Protein AF-A0A7W5SA28-F1 (afdb_monomer_lite)

pLDDT: mean 81.25, std 14.77, range [32.41, 97.06]

Sequence (187 aa):
MTKALDDCRNAGVDPNTDPAMVLLARHMATVSTNRAPRSVLRHACDKRLQSLKRYPALLALSIRGVEYDQAAKERFHEDATAAMQDLASALALAEGSYTIASTRGEVSESGYVLLAAVEVAVMVRVGRRFEGREVSYRAVAPGVDQTNRNASMVDLLRPARFAERLTRELRLRLAPASVSEPSLIAA

Radius of gyration: 24.4 Å; chains: 1; bounding box: 63×36×75 Å

Secondary structure (DSSP, 8-state):
-HHHHHHHHHTT--TTT-HHHHHHHHHHHHHHTTSPPHHHHHHHHHHHHHHHHTTHHHHHHHHH--TT-HHHHHHHHHHHHHHHHHHHHHTTPPTTSEEEEEEE--TT--EEEEEEESSEEEEE--SGGGTT--EEEEE-STTS--PPEEE-HHHHTSHHHHHHHHHHHHT---PPP----------

Foldseek 3Di:
DVVVVVVCVVVVHDLVPPPVSVVVVVVVCVVPVPDDDPVVVVVVVVVVVVVVVLDPLLVVCQAPPCAQPVVSLVVNQVVVQVLLVLLCVLLVPDVVQWDWDFDDDPNRFSGWIWIDGQFKIKIAGGDNVQAQFRIWMATNHPPFPGDIDGGHPVLSSVNNNVSVVCCVVSVDPRDPDPPPDPPPDDD

Structure (mmCIF, N/CA/C/O backbone):
data_AF-A0A7W5SA28-F1
#
_entry.id   AF-A0A7W5SA28-F1
#
loop_
_atom_site.group_PDB
_atom_site.id
_atom_site.type_symbol
_atom_site.label_atom_id
_atom_site.label_alt_id
_atom_site.label_comp_id
_atom_site.label_asym_id
_atom_site.label_entity_id
_atom_site.label_seq_id
_atom_site.pdbx_PDB_ins_code
_atom_site.Cartn_x
_atom_site.Cartn_y
_atom_site.Cartn_z
_atom_site.occupancy
_atom_site.B_iso_or_equiv
_atom_site.auth_seq_id
_atom_site.auth_comp_id
_atom_site.auth_asym_id
_atom_site.auth_atom_id
_atom_site.pdbx_PDB_model_num
ATOM 1 N N . MET A 1 1 ? 11.987 7.710 -29.495 1.00 59.59 1 MET A N 1
ATOM 2 C CA . MET A 1 1 ? 11.226 7.899 -30.749 1.00 59.59 1 MET A CA 1
ATOM 3 C C . MET A 1 1 ? 10.680 9.318 -30.865 1.00 59.59 1 MET A C 1
ATOM 5 O O . MET A 1 1 ? 10.782 9.880 -31.940 1.00 59.59 1 MET A O 1
ATOM 9 N N . THR A 1 2 ? 10.193 9.922 -29.776 1.00 70.25 2 THR A N 1
ATOM 10 C CA . THR A 1 2 ? 9.729 11.323 -29.737 1.00 70.25 2 THR A CA 1
ATOM 11 C C . THR A 1 2 ? 10.785 12.332 -30.193 1.00 70.25 2 THR A C 1
ATOM 13 O O . THR A 1 2 ? 10.534 13.033 -31.155 1.00 70.25 2 THR A O 1
ATOM 16 N N . LYS A 1 3 ? 12.009 12.300 -29.644 1.00 75.44 3 LYS A N 1
ATOM 17 C CA . LYS A 1 3 ? 13.071 13.247 -30.046 1.00 75.44 3 LYS A CA 1
ATOM 18 C C . LYS A 1 3 ? 13.402 13.262 -31.547 1.00 75.44 3 LYS A C 1
ATOM 20 O O . LYS A 1 3 ? 13.506 14.330 -32.116 1.00 75.44 3 LYS A O 1
ATOM 25 N N . ALA A 1 4 ? 13.506 12.103 -32.200 1.00 70.06 4 ALA A N 1
ATOM 26 C CA . ALA A 1 4 ? 13.805 12.046 -33.638 1.00 70.06 4 ALA A CA 1
ATOM 27 C C . ALA A 1 4 ? 12.629 12.528 -34.515 1.00 70.06 4 ALA A C 1
ATOM 29 O O . ALA A 1 4 ? 12.837 13.129 -35.564 1.00 70.06 4 ALA A O 1
ATOM 30 N N . LEU A 1 5 ? 11.387 12.294 -34.069 1.00 78.75 5 LEU A N 1
ATOM 31 C CA . LEU A 1 5 ? 10.186 12.864 -34.690 1.00 78.75 5 LEU A CA 1
ATOM 32 C C . LEU A 1 5 ? 10.135 14.386 -34.521 1.00 78.75 5 LEU A C 1
ATOM 34 O O . LEU A 1 5 ? 9.755 15.092 -35.454 1.00 78.75 5 LEU A O 1
ATOM 38 N N . ASP A 1 6 ? 10.521 14.875 -33.344 1.00 81.50 6 ASP A N 1
ATOM 39 C CA . ASP A 1 6 ? 10.603 16.301 -33.045 1.00 81.50 6 ASP A CA 1
ATOM 40 C C . ASP A 1 6 ? 11.719 16.965 -33.869 1.00 81.50 6 ASP A C 1
ATOM 42 O O . ASP A 1 6 ? 11.497 18.035 -34.425 1.00 81.50 6 ASP A O 1
ATOM 46 N N . ASP A 1 7 ? 12.861 16.302 -34.066 1.00 78.25 7 ASP A N 1
ATOM 47 C CA . ASP A 1 7 ? 13.951 16.784 -34.925 1.00 78.25 7 ASP A CA 1
ATOM 48 C C . ASP A 1 7 ? 13.534 16.867 -36.403 1.00 78.25 7 ASP A C 1
ATOM 50 O O . ASP A 1 7 ? 13.783 17.884 -37.047 1.00 78.25 7 ASP A O 1
ATOM 54 N N . CYS A 1 8 ? 12.827 15.861 -36.937 1.00 81.62 8 CYS A N 1
ATOM 55 C CA . CYS A 1 8 ? 12.286 15.918 -38.304 1.00 81.62 8 CYS A CA 1
ATOM 56 C C . CYS A 1 8 ? 11.290 17.077 -38.468 1.00 81.62 8 CYS A C 1
ATOM 58 O O . CYS A 1 8 ? 11.346 17.815 -39.451 1.00 81.62 8 CYS A O 1
ATOM 60 N N . ARG A 1 9 ? 10.407 17.274 -37.476 1.00 80.44 9 ARG A N 1
ATOM 61 C CA . ARG A 1 9 ? 9.452 18.394 -37.452 1.00 80.44 9 ARG A CA 1
ATOM 62 C C . ARG A 1 9 ? 10.156 19.744 -37.407 1.00 80.44 9 ARG A C 1
ATOM 64 O O . ARG A 1 9 ? 9.787 20.634 -38.165 1.00 80.44 9 ARG A O 1
ATOM 71 N N . ASN A 1 10 ? 11.173 19.882 -36.561 1.00 83.31 10 ASN A N 1
ATOM 72 C CA . ASN A 1 10 ? 11.963 21.105 -36.438 1.00 83.31 10 ASN A CA 1
ATOM 73 C C . ASN A 1 10 ? 12.769 21.398 -37.714 1.00 83.31 10 ASN A C 1
ATOM 75 O O . ASN A 1 10 ? 12.965 22.559 -38.058 1.00 83.31 10 ASN A O 1
ATOM 79 N N . ALA A 1 11 ? 13.199 20.359 -38.435 1.00 82.88 11 ALA A N 1
ATOM 80 C CA . ALA A 1 11 ? 13.911 20.469 -39.706 1.00 82.88 11 ALA A CA 1
ATOM 81 C C . ALA A 1 11 ? 12.987 20.621 -40.934 1.00 82.88 11 ALA A C 1
ATOM 83 O O . ALA A 1 11 ? 13.484 20.793 -42.045 1.00 82.88 11 ALA A O 1
ATOM 84 N N . GLY A 1 12 ? 11.660 20.543 -40.765 1.00 84.69 12 GLY A N 1
ATOM 85 C CA . GLY A 1 12 ? 10.693 20.592 -41.870 1.00 84.69 12 GLY A CA 1
ATOM 86 C C . GLY A 1 12 ? 10.742 19.378 -42.808 1.00 84.69 12 GLY A C 1
ATOM 87 O O . GLY A 1 12 ? 10.245 19.448 -43.930 1.00 84.69 12 GL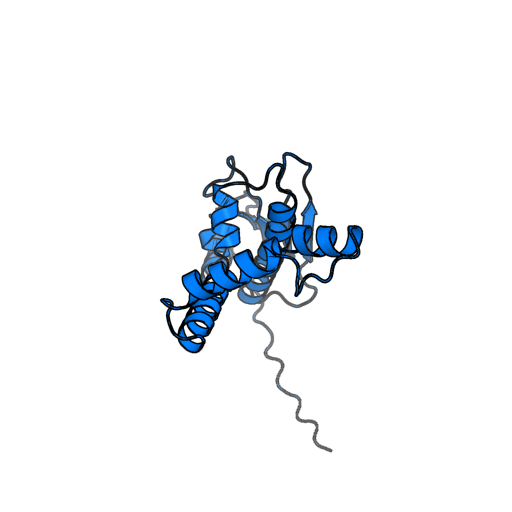Y A O 1
ATOM 88 N N . VAL A 1 13 ? 11.348 18.273 -42.367 1.00 85.50 13 VAL A N 1
ATOM 89 C CA . VAL A 1 13 ? 11.505 17.038 -43.143 1.00 85.50 13 VAL A CA 1
ATOM 90 C C . VAL A 1 13 ? 10.361 16.085 -42.812 1.00 85.50 13 VAL A C 1
ATOM 92 O O . VAL A 1 13 ? 10.021 15.901 -41.642 1.00 85.50 13 VAL A O 1
ATOM 95 N N . ASP A 1 14 ? 9.771 15.452 -43.831 1.00 86.19 14 ASP A N 1
ATOM 96 C CA . ASP A 1 14 ? 8.753 14.419 -43.621 1.00 86.19 14 ASP A CA 1
ATOM 97 C C . ASP A 1 14 ? 9.381 13.187 -42.934 1.00 86.19 14 ASP A C 1
ATOM 99 O O . ASP A 1 14 ? 10.201 12.497 -43.556 1.00 86.19 14 ASP A O 1
ATOM 103 N N . PRO A 1 15 ? 8.969 12.847 -41.694 1.00 82.75 15 PRO A N 1
ATOM 104 C CA . PRO A 1 15 ? 9.508 11.707 -40.953 1.00 82.75 15 PRO A CA 1
ATOM 105 C C . PRO A 1 15 ? 9.331 10.357 -41.660 1.00 82.75 15 PRO A C 1
ATOM 107 O O . PRO A 1 15 ? 10.019 9.398 -41.317 1.00 82.75 15 PRO A O 1
ATOM 110 N N . ASN A 1 16 ? 8.405 10.247 -42.618 1.00 83.75 16 ASN A N 1
ATOM 111 C CA . ASN A 1 16 ? 8.190 9.011 -43.378 1.00 83.75 16 ASN A CA 1
ATOM 112 C C . ASN A 1 16 ? 9.230 8.797 -44.484 1.00 83.75 16 ASN A C 1
ATOM 114 O O . ASN A 1 16 ? 9.381 7.678 -44.976 1.00 83.75 16 ASN A O 1
ATOM 118 N N . THR A 1 17 ? 9.933 9.859 -44.875 1.00 85.12 17 THR A N 1
ATOM 119 C CA . THR A 1 17 ? 10.957 9.831 -45.929 1.00 85.12 17 THR A CA 1
ATOM 120 C C . THR A 1 17 ? 12.363 10.059 -45.389 1.00 85.12 17 THR A C 1
ATOM 122 O O . THR A 1 17 ? 13.332 9.730 -46.073 1.00 85.12 17 THR A O 1
ATOM 125 N N . ASP A 1 18 ? 12.479 10.555 -44.153 1.00 87.75 18 ASP A N 1
ATOM 126 C CA . ASP A 1 18 ? 13.755 10.704 -43.469 1.00 87.75 18 ASP A CA 1
ATOM 127 C C . ASP A 1 18 ? 14.514 9.356 -43.388 1.00 87.75 18 ASP A C 1
ATOM 129 O O . ASP A 1 18 ? 13.991 8.368 -42.850 1.00 87.75 18 ASP A O 1
ATOM 133 N N . PRO A 1 19 ? 15.761 9.284 -43.892 1.00 83.38 19 PRO A N 1
ATOM 134 C CA . PRO A 1 19 ? 16.530 8.045 -43.909 1.00 83.38 19 PRO A CA 1
ATOM 135 C C . PRO A 1 19 ? 16.750 7.427 -42.524 1.00 83.38 19 PRO A C 1
ATOM 137 O O . PRO A 1 19 ? 16.737 6.199 -42.402 1.00 83.38 19 PRO A O 1
ATOM 140 N N . ALA A 1 20 ? 16.937 8.234 -41.474 1.00 83.62 20 ALA A N 1
ATOM 141 C CA . ALA A 1 20 ? 17.183 7.722 -40.128 1.00 83.62 20 ALA A CA 1
ATOM 142 C C . ALA A 1 20 ? 15.915 7.087 -39.536 1.00 83.62 20 ALA A C 1
ATOM 144 O O . ALA A 1 20 ? 15.979 5.993 -38.965 1.00 83.62 20 ALA A O 1
ATOM 145 N N . MET A 1 21 ? 14.752 7.710 -39.738 1.00 86.38 21 MET A N 1
ATOM 146 C CA . MET A 1 21 ? 13.451 7.166 -39.340 1.00 86.38 21 MET A CA 1
ATOM 147 C C . MET A 1 21 ? 13.100 5.885 -40.102 1.00 86.38 21 MET A C 1
ATOM 149 O O . MET A 1 21 ? 12.652 4.910 -39.491 1.00 86.38 21 MET A O 1
ATOM 153 N N . VAL A 1 22 ? 13.368 5.834 -41.410 1.00 88.00 22 VAL A N 1
ATOM 154 C CA . VAL A 1 22 ? 13.146 4.634 -42.234 1.00 88.00 22 VAL A CA 1
ATOM 155 C C . VAL A 1 22 ? 14.057 3.482 -41.799 1.00 88.00 22 VAL A C 1
ATOM 157 O O . VAL A 1 22 ? 13.594 2.345 -41.665 1.00 88.00 22 VAL A O 1
ATOM 160 N N . LEU A 1 23 ? 15.341 3.746 -41.540 1.00 88.00 23 LEU A N 1
ATOM 161 C CA . LEU A 1 23 ? 16.279 2.732 -41.046 1.00 88.00 23 LEU A CA 1
ATOM 162 C C . LEU A 1 23 ? 15.888 2.223 -39.654 1.00 88.00 23 LEU A C 1
ATOM 164 O O . LEU A 1 23 ? 15.919 1.013 -39.419 1.00 88.00 23 LEU A O 1
ATOM 168 N N . LEU A 1 24 ? 15.450 3.110 -38.755 1.00 85.50 24 LEU A N 1
ATOM 169 C CA . LEU A 1 24 ? 14.948 2.734 -37.433 1.00 85.50 24 LEU A CA 1
ATOM 170 C C . LEU A 1 24 ? 13.695 1.858 -37.534 1.00 85.50 24 LEU A C 1
ATOM 172 O O . LEU A 1 24 ? 13.620 0.822 -36.874 1.00 85.50 24 LEU A O 1
ATOM 176 N N . ALA A 1 25 ? 12.728 2.240 -38.370 1.00 86.88 25 ALA A N 1
ATOM 177 C CA . ALA A 1 25 ? 11.502 1.475 -38.580 1.00 86.88 25 ALA A CA 1
ATOM 178 C C . ALA A 1 25 ? 11.804 0.071 -39.127 1.00 86.88 25 ALA A C 1
ATOM 180 O O . ALA A 1 25 ? 11.277 -0.918 -38.617 1.00 86.88 25 ALA A O 1
ATOM 181 N N . ARG A 1 26 ? 12.716 -0.036 -40.103 1.00 86.00 26 ARG A N 1
ATOM 182 C CA . ARG A 1 26 ? 13.190 -1.326 -40.632 1.00 86.00 26 ARG A CA 1
ATOM 183 C C . ARG A 1 26 ? 13.892 -2.159 -39.564 1.00 86.00 26 ARG A C 1
ATOM 185 O O . ARG A 1 26 ? 13.616 -3.347 -39.449 1.00 86.00 26 ARG A O 1
ATOM 192 N N . HIS A 1 27 ? 14.757 -1.553 -38.755 1.00 85.12 27 HIS A N 1
ATOM 193 C CA . HIS A 1 27 ? 15.439 -2.257 -37.672 1.00 85.12 27 HIS A CA 1
ATOM 194 C C . HIS A 1 27 ? 14.452 -2.770 -36.612 1.00 85.12 27 HIS A C 1
ATOM 196 O O . HIS A 1 27 ? 14.529 -3.929 -36.210 1.00 85.12 27 HIS A O 1
ATOM 202 N N . MET A 1 28 ? 13.478 -1.951 -36.204 1.00 84.38 28 MET A N 1
ATOM 203 C CA . MET A 1 28 ? 12.415 -2.357 -35.279 1.00 84.38 28 MET A CA 1
ATOM 204 C C . MET A 1 28 ? 11.558 -3.487 -35.850 1.00 84.38 28 MET A C 1
ATOM 206 O O . MET A 1 28 ? 11.250 -4.431 -35.120 1.00 84.38 28 MET A O 1
ATOM 210 N N . ALA A 1 29 ? 11.232 -3.438 -37.146 1.00 84.56 29 ALA A N 1
ATOM 211 C CA . ALA A 1 29 ? 10.558 -4.534 -37.832 1.00 84.56 29 ALA A CA 1
ATOM 212 C C . ALA A 1 29 ? 11.384 -5.820 -37.690 1.00 84.56 29 ALA A C 1
ATOM 214 O O . ALA A 1 29 ? 10.904 -6.758 -37.063 1.00 84.56 29 ALA A O 1
ATOM 215 N N . THR A 1 30 ? 12.654 -5.816 -38.103 1.00 83.06 30 THR A N 1
ATOM 216 C CA . THR A 1 30 ? 13.566 -6.971 -37.996 1.00 83.06 30 THR A CA 1
ATOM 217 C C . THR A 1 30 ? 13.685 -7.527 -36.573 1.00 83.06 30 THR A C 1
ATOM 219 O O . THR A 1 30 ? 13.615 -8.738 -36.374 1.00 83.06 30 THR A O 1
ATOM 222 N N . VAL A 1 31 ? 13.828 -6.667 -35.559 1.00 77.62 31 VAL A N 1
ATOM 223 C CA . VAL A 1 31 ? 13.940 -7.086 -34.146 1.00 77.62 31 VAL A CA 1
ATOM 224 C C . VAL A 1 31 ? 12.620 -7.656 -33.605 1.00 77.62 31 VAL A C 1
ATOM 226 O O . VAL A 1 31 ? 12.617 -8.437 -32.647 1.00 77.62 31 VAL A O 1
ATOM 229 N N . SER A 1 32 ? 11.487 -7.293 -34.209 1.00 75.56 32 SER A N 1
ATOM 230 C CA . SER A 1 32 ? 10.160 -7.769 -33.808 1.00 75.56 32 SER A CA 1
ATOM 231 C C . SER A 1 32 ? 9.696 -9.037 -34.538 1.00 75.56 32 SER A C 1
ATOM 233 O O . SER A 1 32 ? 8.857 -9.751 -33.990 1.00 75.56 32 SER A O 1
ATOM 235 N N . THR A 1 33 ? 10.274 -9.379 -35.697 1.00 70.12 33 THR A N 1
ATOM 236 C CA . THR A 1 33 ? 9.847 -10.516 -36.541 1.00 70.12 33 THR A CA 1
ATOM 237 C C . THR A 1 33 ? 10.017 -11.893 -35.881 1.00 70.12 33 THR A C 1
ATOM 239 O O . THR A 1 33 ? 9.282 -12.815 -36.210 1.00 70.12 33 THR A O 1
ATOM 242 N N . ASN A 1 34 ? 10.925 -12.039 -34.908 1.00 57.28 34 ASN A N 1
ATOM 243 C CA . ASN A 1 34 ? 11.182 -13.303 -34.191 1.00 57.28 34 ASN A CA 1
ATOM 244 C C . ASN A 1 34 ? 10.554 -13.366 -32.787 1.00 57.28 34 ASN A C 1
ATOM 246 O O . ASN A 1 34 ? 11.011 -14.120 -31.925 1.00 57.28 34 ASN A O 1
ATOM 250 N N . ARG A 1 35 ? 9.534 -12.549 -32.508 1.00 68.38 35 ARG A N 1
ATOM 251 C CA . ARG A 1 35 ? 8.867 -12.542 -31.199 1.00 68.38 35 ARG A CA 1
ATOM 252 C C . ARG A 1 35 ? 7.553 -13.311 -31.213 1.00 68.38 35 ARG A C 1
ATOM 254 O O . ARG A 1 35 ? 6.932 -13.516 -32.250 1.00 68.38 35 ARG A O 1
ATOM 261 N N . ALA A 1 36 ? 7.143 -13.733 -30.016 1.00 74.75 36 ALA A N 1
ATOM 262 C CA . ALA A 1 36 ? 5.877 -14.419 -29.797 1.00 74.75 36 ALA A CA 1
ATOM 263 C C . ALA A 1 36 ? 4.691 -13.638 -30.409 1.00 74.75 36 ALA A C 1
ATOM 265 O O . ALA A 1 36 ? 4.736 -12.403 -30.458 1.00 74.75 36 ALA A O 1
ATOM 266 N N . PRO A 1 37 ? 3.609 -14.324 -30.828 1.00 84.75 37 PRO A N 1
ATOM 267 C CA . PRO A 1 37 ? 2.431 -13.677 -31.399 1.00 84.75 37 PRO A CA 1
ATOM 268 C C . PRO A 1 37 ? 1.879 -12.549 -30.515 1.00 84.75 37 PRO A C 1
ATOM 270 O O . PRO A 1 37 ? 1.932 -12.615 -29.284 1.00 84.75 37 PRO A O 1
ATOM 273 N N . ARG A 1 38 ? 1.273 -11.524 -31.131 1.00 80.56 38 ARG A N 1
ATOM 274 C CA . ARG A 1 38 ? 0.742 -10.336 -30.429 1.00 80.56 38 ARG A CA 1
ATOM 275 C C . ARG A 1 38 ? -0.206 -10.681 -29.273 1.00 80.56 38 ARG A C 1
ATOM 277 O O . ARG A 1 38 ? -0.187 -9.994 -28.255 1.00 80.56 38 ARG A O 1
ATOM 284 N N . SER A 1 39 ? -1.024 -11.724 -29.415 1.00 82.38 39 SER A N 1
ATOM 285 C CA . SER A 1 39 ? -1.928 -12.215 -28.364 1.00 82.38 39 SER A CA 1
ATOM 286 C C . SER A 1 39 ? -1.170 -12.741 -27.142 1.00 82.38 39 SER A C 1
ATOM 288 O O . SER A 1 39 ? -1.527 -12.407 -26.015 1.00 82.38 39 SER A O 1
ATOM 290 N N . VAL A 1 40 ? -0.082 -13.484 -27.359 1.00 79.94 40 VAL A N 1
ATOM 291 C CA . VAL A 1 40 ? 0.799 -14.004 -26.302 1.00 79.94 40 VAL A CA 1
ATOM 292 C C . VAL A 1 40 ? 1.494 -12.858 -25.572 1.00 79.94 40 VAL A C 1
ATOM 294 O O . VAL A 1 40 ? 1.533 -12.847 -24.345 1.00 79.94 40 VAL A O 1
ATOM 297 N N . LEU A 1 41 ? 1.985 -11.856 -26.308 1.00 78.31 41 LEU A N 1
ATOM 298 C CA . LEU A 1 41 ? 2.609 -10.673 -25.709 1.00 78.31 41 LEU A CA 1
ATOM 299 C C . LEU A 1 41 ? 1.608 -9.839 -24.900 1.00 78.31 41 LEU A C 1
ATOM 301 O O . LEU A 1 41 ? 1.935 -9.440 -23.788 1.00 78.31 41 LEU A O 1
ATOM 305 N N . ARG A 1 42 ? 0.382 -9.622 -25.402 1.00 80.81 42 ARG A N 1
ATOM 306 C CA . ARG A 1 42 ? -0.678 -8.929 -24.642 1.00 80.81 42 ARG A CA 1
ATOM 307 C C . ARG A 1 42 ? -1.039 -9.690 -23.374 1.00 80.81 42 ARG A C 1
ATOM 309 O O . ARG A 1 42 ? -1.027 -9.094 -22.309 1.00 80.81 42 ARG A O 1
ATOM 316 N N . HIS A 1 43 ? -1.244 -11.002 -23.466 1.00 73.62 43 HIS A N 1
ATOM 317 C CA . HIS A 1 43 ? -1.530 -11.829 -22.297 1.00 73.62 43 HIS A CA 1
ATOM 318 C C . HIS A 1 43 ? -0.387 -11.799 -21.269 1.00 73.62 43 HIS A C 1
ATOM 320 O O . HIS A 1 43 ? -0.628 -11.665 -20.071 1.00 73.62 43 HIS A O 1
ATOM 326 N N . ALA A 1 44 ? 0.870 -11.868 -21.716 1.00 69.38 44 ALA A N 1
ATOM 327 C CA . ALA A 1 44 ? 2.031 -11.746 -20.839 1.00 69.38 44 ALA A CA 1
ATOM 328 C C . ALA A 1 44 ? 2.127 -10.351 -20.198 1.00 69.38 44 ALA A C 1
ATOM 330 O O . ALA A 1 44 ? 2.415 -10.257 -19.006 1.00 69.38 44 ALA A O 1
ATOM 331 N N . CYS A 1 45 ? 1.848 -9.282 -20.950 1.00 72.25 45 CYS A N 1
ATOM 332 C CA . CYS A 1 45 ? 1.758 -7.916 -20.435 1.00 72.25 45 CYS A CA 1
ATOM 333 C C . CYS A 1 45 ? 0.644 -7.778 -19.399 1.00 72.25 45 CYS A C 1
ATOM 335 O O . CYS A 1 45 ? 0.909 -7.256 -18.325 1.00 72.25 45 CYS A O 1
ATOM 337 N N . ASP A 1 46 ? -0.555 -8.290 -19.669 1.00 72.31 46 ASP A N 1
ATOM 338 C CA . ASP A 1 46 ? -1.691 -8.237 -18.747 1.00 72.31 46 ASP A CA 1
ATOM 339 C C . ASP A 1 46 ? -1.403 -9.037 -17.476 1.00 72.31 46 ASP A C 1
ATOM 341 O O . ASP A 1 46 ? -1.634 -8.548 -16.374 1.00 72.31 46 ASP A O 1
ATOM 345 N N . LYS A 1 47 ? -0.792 -10.221 -17.597 1.00 68.12 47 LYS A N 1
ATOM 346 C CA . LYS A 1 47 ? -0.344 -11.036 -16.459 1.00 68.12 47 LYS A CA 1
ATOM 347 C C . LYS A 1 47 ? 0.741 -10.333 -15.641 1.00 68.12 47 LYS A C 1
ATOM 349 O O . LYS A 1 47 ? 0.702 -10.350 -14.409 1.00 68.12 47 LYS A O 1
ATOM 354 N N . ARG A 1 48 ? 1.711 -9.694 -16.303 1.00 56.62 48 ARG A N 1
ATOM 355 C CA . ARG A 1 48 ? 2.771 -8.908 -15.651 1.00 56.62 48 ARG A CA 1
ATOM 356 C C . ARG A 1 48 ? 2.181 -7.680 -14.966 1.00 56.62 48 ARG A C 1
ATOM 358 O O . ARG A 1 48 ? 2.535 -7.403 -13.829 1.00 56.62 48 ARG A O 1
ATOM 365 N N . LEU A 1 49 ? 1.241 -7.003 -15.615 1.00 62.16 49 LEU A N 1
ATOM 366 C CA . LEU A 1 49 ? 0.525 -5.849 -15.094 1.00 62.16 49 LEU A CA 1
ATOM 367 C C . LEU A 1 49 ? -0.347 -6.238 -13.899 1.00 62.16 49 LEU A C 1
ATOM 369 O O . LEU A 1 49 ? -0.328 -5.534 -12.907 1.00 62.16 49 LEU A O 1
ATOM 373 N N . GLN A 1 50 ? -1.053 -7.368 -13.934 1.00 63.56 50 GLN A N 1
ATOM 374 C CA . GLN A 1 50 ? -1.809 -7.891 -12.789 1.00 63.56 50 GLN A CA 1
ATOM 375 C C . GLN A 1 50 ? -0.892 -8.261 -11.620 1.00 63.56 50 GLN A C 1
ATOM 377 O O . GLN A 1 50 ? -1.209 -7.973 -10.469 1.00 63.56 50 GLN A O 1
ATOM 382 N N . SER A 1 51 ? 0.274 -8.834 -11.920 1.00 52.44 51 SER A N 1
ATOM 383 C CA . SER A 1 51 ? 1.289 -9.147 -10.912 1.00 52.44 51 SER A CA 1
ATOM 384 C C . SER A 1 51 ? 1.851 -7.869 -10.281 1.00 52.44 51 SER A C 1
ATOM 386 O O . SER A 1 51 ? 2.000 -7.817 -9.069 1.00 52.44 51 SER A O 1
ATOM 388 N N . LEU A 1 52 ? 2.088 -6.820 -11.080 1.00 55.94 52 LEU A N 1
ATOM 389 C CA . LEU A 1 52 ? 2.491 -5.478 -10.636 1.00 55.94 52 LEU A CA 1
ATOM 390 C C . LEU A 1 52 ? 1.371 -4.704 -9.920 1.00 55.94 52 LEU A C 1
ATOM 392 O O . LEU A 1 52 ? 1.646 -3.895 -9.041 1.00 55.94 52 LEU A O 1
ATOM 396 N N . LYS A 1 53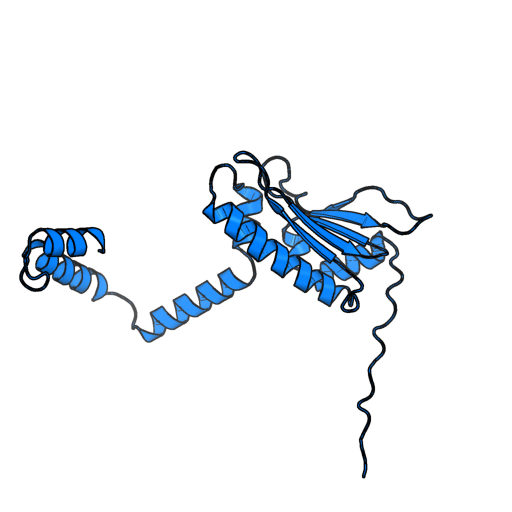 ? 0.109 -4.958 -10.264 1.00 61.12 53 LYS A N 1
ATOM 397 C CA . LYS A 1 53 ? -1.055 -4.259 -9.704 1.00 61.12 53 LYS A CA 1
ATOM 398 C C . LYS A 1 53 ? -1.341 -4.623 -8.255 1.00 61.12 53 LYS A C 1
ATOM 400 O O . LYS A 1 53 ? -1.979 -3.841 -7.572 1.00 61.12 53 LYS A O 1
ATOM 405 N N . ARG A 1 54 ? -0.865 -5.771 -7.769 1.00 59.56 54 ARG A N 1
ATOM 406 C CA . ARG A 1 54 ? -1.120 -6.216 -6.390 1.00 59.56 54 ARG A CA 1
ATOM 407 C C . ARG A 1 54 ? 0.005 -5.855 -5.410 1.00 59.56 54 ARG A C 1
ATOM 409 O O . ARG A 1 54 ? 0.129 -6.494 -4.377 1.00 59.56 54 ARG A O 1
ATOM 416 N N . TYR A 1 55 ? 0.799 -4.830 -5.741 1.00 66.75 55 TYR A N 1
ATOM 417 C CA . TYR A 1 55 ? 1.829 -4.173 -4.915 1.00 66.75 55 TYR A CA 1
ATOM 418 C C . TYR A 1 55 ? 3.282 -4.733 -4.850 1.00 66.75 55 TYR A C 1
ATOM 420 O O . TYR A 1 55 ? 3.933 -4.602 -3.812 1.00 66.75 55 TYR A O 1
ATOM 428 N N . PRO A 1 56 ? 3.913 -5.238 -5.933 1.00 66.94 56 PRO A N 1
ATOM 429 C CA . PRO A 1 56 ? 5.371 -5.429 -5.970 1.00 66.94 56 PRO A CA 1
ATOM 430 C C . PRO A 1 56 ? 6.159 -4.117 -5.952 1.00 66.94 56 PRO A C 1
ATOM 432 O O . PRO A 1 56 ? 7.326 -4.121 -5.577 1.00 66.94 56 PRO A O 1
ATOM 435 N N . ALA A 1 57 ? 5.543 -3.002 -6.365 1.00 78.88 57 ALA A N 1
ATOM 436 C CA . ALA A 1 57 ? 6.184 -1.692 -6.326 1.00 78.88 57 ALA A CA 1
ATOM 437 C C . ALA A 1 57 ? 6.453 -1.263 -4.879 1.00 78.88 57 ALA A C 1
ATOM 439 O O . ALA A 1 57 ? 7.593 -0.955 -4.562 1.00 78.88 57 ALA A O 1
ATOM 440 N N . LEU A 1 58 ? 5.473 -1.353 -3.972 1.00 84.69 58 LEU A N 1
ATOM 441 C CA . LEU A 1 58 ? 5.691 -1.039 -2.554 1.00 84.69 58 LEU A CA 1
ATOM 442 C C . LEU A 1 58 ? 6.782 -1.900 -1.907 1.00 84.69 58 LEU A C 1
ATOM 444 O O . LEU A 1 58 ? 7.582 -1.366 -1.146 1.00 84.69 58 LEU A O 1
ATOM 448 N N . LEU A 1 59 ? 6.864 -3.192 -2.248 1.00 83.69 59 LEU A N 1
ATOM 449 C CA . LEU A 1 59 ? 7.950 -4.068 -1.781 1.00 83.69 59 LEU A CA 1
ATOM 450 C C . LEU A 1 59 ? 9.312 -3.677 -2.358 1.00 83.69 59 LEU A C 1
ATOM 452 O O . LEU A 1 59 ? 10.321 -3.691 -1.663 1.00 83.69 59 LEU A O 1
ATOM 456 N N . ALA A 1 60 ? 9.365 -3.330 -3.642 1.00 83.25 60 ALA A N 1
ATOM 457 C CA . ALA A 1 60 ? 10.608 -2.876 -4.251 1.00 83.25 60 ALA A CA 1
ATOM 458 C C . ALA A 1 60 ? 11.061 -1.537 -3.648 1.00 83.25 60 ALA A C 1
ATOM 460 O O . ALA A 1 60 ? 12.247 -1.350 -3.384 1.00 83.25 60 ALA A O 1
ATOM 461 N N . LEU A 1 61 ? 10.122 -0.621 -3.403 1.00 86.50 61 LEU A N 1
ATOM 462 C CA . LEU A 1 61 ? 10.380 0.698 -2.830 1.00 86.50 61 LEU A CA 1
ATOM 463 C C . LEU A 1 61 ? 10.708 0.637 -1.333 1.00 86.50 61 LEU A C 1
ATOM 465 O O . LEU A 1 61 ? 11.478 1.474 -0.867 1.00 86.50 61 LEU A O 1
ATOM 469 N N . SER A 1 62 ? 10.199 -0.350 -0.584 1.00 83.31 62 SER A N 1
ATOM 470 C CA . SER A 1 62 ? 10.569 -0.537 0.825 1.00 83.31 62 SER A CA 1
ATOM 471 C C . SER A 1 62 ? 12.045 -0.890 0.992 1.00 83.31 62 SER A C 1
ATOM 473 O O . SER A 1 62 ? 12.692 -0.368 1.895 1.00 83.31 62 SER A O 1
ATOM 475 N N . ILE A 1 63 ? 12.585 -1.708 0.082 1.00 80.44 63 ILE A N 1
ATOM 476 C CA . ILE A 1 63 ? 13.997 -2.117 0.076 1.00 80.44 63 ILE A CA 1
ATOM 477 C C . ILE A 1 63 ? 14.880 -1.032 -0.555 1.00 80.44 63 ILE A C 1
ATOM 479 O O . ILE A 1 63 ? 15.905 -0.640 0.001 1.00 80.44 63 ILE A O 1
ATOM 483 N N . ARG A 1 64 ? 14.502 -0.539 -1.743 1.00 82.00 64 ARG A N 1
ATOM 484 C CA . ARG A 1 64 ? 15.321 0.409 -2.517 1.00 82.00 64 ARG A CA 1
ATOM 485 C C . ARG A 1 64 ? 15.366 1.800 -1.882 1.00 82.00 64 ARG A C 1
ATOM 487 O O . ARG A 1 64 ? 16.394 2.464 -2.004 1.00 82.00 64 ARG A O 1
ATOM 494 N N . GLY A 1 65 ? 14.282 2.225 -1.234 1.00 82.38 65 GLY A N 1
ATOM 495 C CA . GLY A 1 65 ? 14.052 3.622 -0.882 1.00 82.38 65 GLY A CA 1
ATOM 496 C C . GLY A 1 65 ? 13.518 4.445 -2.061 1.00 82.38 65 GLY A C 1
ATOM 497 O O . GLY A 1 65 ? 13.388 3.956 -3.188 1.00 82.38 65 GLY A O 1
ATOM 498 N N . VAL A 1 66 ? 13.168 5.699 -1.776 1.00 85.31 66 VAL A N 1
ATOM 499 C CA . VAL A 1 66 ? 12.585 6.670 -2.731 1.00 85.31 66 VAL A CA 1
ATOM 500 C C . VAL A 1 66 ? 13.272 8.038 -2.650 1.00 85.31 66 VAL A C 1
ATOM 502 O O . VAL A 1 66 ? 12.772 9.032 -3.177 1.00 85.31 66 VAL A O 1
ATOM 505 N N . GLU A 1 67 ? 14.391 8.127 -1.933 1.00 83.12 67 GLU A N 1
ATOM 506 C CA . GLU A 1 67 ? 15.135 9.368 -1.761 1.00 83.12 67 GLU A CA 1
ATOM 507 C C . GLU A 1 67 ? 15.570 9.909 -3.132 1.00 83.12 67 GLU A C 1
ATOM 509 O O . GLU A 1 67 ? 16.056 9.15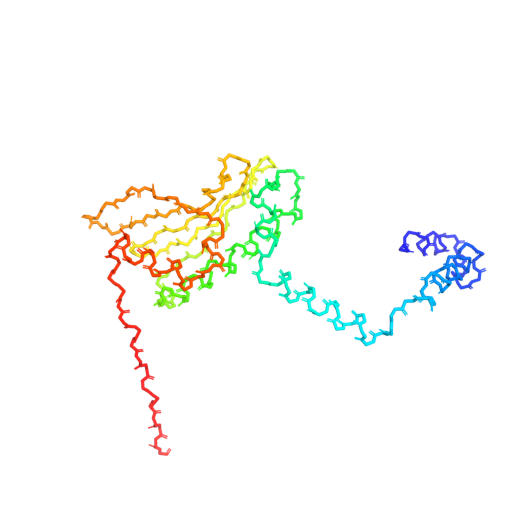8 -3.977 1.00 83.12 67 GLU A O 1
ATOM 514 N N . TYR A 1 68 ? 15.386 11.213 -3.359 1.00 83.44 68 TYR A N 1
ATOM 515 C CA . TYR A 1 68 ? 15.726 11.903 -4.616 1.00 83.44 68 TYR A CA 1
ATOM 516 C C . TYR A 1 68 ? 14.990 11.430 -5.892 1.00 83.44 68 TYR A C 1
ATOM 518 O O . TYR A 1 68 ? 15.231 11.985 -6.962 1.00 83.44 68 TYR A O 1
ATOM 526 N N . ASP A 1 69 ? 14.066 10.467 -5.807 1.00 86.62 69 ASP A N 1
ATOM 527 C CA . ASP A 1 69 ? 13.292 9.945 -6.945 1.00 86.62 69 ASP A CA 1
ATOM 528 C C . ASP A 1 69 ? 11.818 10.367 -6.816 1.00 86.62 69 ASP A C 1
ATOM 530 O O . ASP A 1 69 ? 11.010 9.720 -6.147 1.00 86.62 69 ASP A O 1
ATOM 534 N N . GLN A 1 70 ? 11.468 11.501 -7.432 1.00 85.12 70 GLN A N 1
ATOM 535 C CA . GLN A 1 70 ? 10.133 12.098 -7.317 1.00 85.12 70 GLN A CA 1
ATOM 536 C C . GLN A 1 70 ? 9.023 11.167 -7.833 1.00 85.12 70 GLN A C 1
ATOM 538 O O . GLN A 1 70 ? 7.990 11.023 -7.178 1.00 85.12 70 GLN A O 1
ATOM 543 N N . ALA A 1 71 ? 9.256 10.478 -8.953 1.00 85.00 71 ALA A N 1
ATOM 544 C CA . ALA A 1 71 ? 8.292 9.532 -9.512 1.00 85.00 71 ALA A CA 1
ATOM 545 C C . ALA A 1 71 ? 8.086 8.327 -8.579 1.00 85.00 71 ALA A C 1
ATOM 547 O O . ALA A 1 71 ? 6.958 7.872 -8.375 1.00 85.00 71 ALA A O 1
ATOM 548 N N . ALA A 1 72 ? 9.158 7.830 -7.953 1.00 86.88 72 ALA A N 1
ATOM 549 C CA . ALA A 1 72 ? 9.049 6.770 -6.956 1.00 86.88 72 ALA A CA 1
ATOM 550 C C . ALA A 1 72 ? 8.308 7.227 -5.690 1.00 86.88 72 ALA A C 1
ATOM 552 O O . ALA A 1 72 ? 7.558 6.439 -5.114 1.00 86.88 72 ALA A O 1
ATOM 553 N N . LYS A 1 73 ? 8.450 8.491 -5.268 1.00 90.31 73 LYS A N 1
ATOM 554 C CA . LYS A 1 73 ? 7.666 9.054 -4.154 1.00 90.31 73 LYS A CA 1
ATOM 555 C C . LYS A 1 73 ? 6.191 9.161 -4.496 1.00 90.31 73 LYS A C 1
ATOM 557 O O . LYS A 1 73 ? 5.350 8.783 -3.686 1.00 90.31 73 LYS A O 1
ATOM 562 N N . GLU A 1 74 ? 5.855 9.687 -5.667 1.00 89.81 74 GLU A N 1
ATOM 563 C CA . GLU A 1 74 ? 4.472 9.746 -6.154 1.00 89.81 74 GLU A CA 1
ATOM 564 C C . GLU A 1 74 ? 3.837 8.364 -6.104 1.00 89.81 74 GLU A C 1
ATOM 566 O O . GLU A 1 74 ? 2.844 8.181 -5.396 1.00 89.81 74 GLU A O 1
ATOM 571 N N . ARG A 1 75 ? 4.524 7.379 -6.687 1.00 89.44 75 ARG A N 1
ATOM 572 C CA . ARG A 1 75 ? 4.083 5.989 -6.686 1.00 89.44 75 ARG A CA 1
ATOM 573 C C . ARG A 1 75 ? 3.949 5.391 -5.289 1.00 89.44 75 ARG A C 1
ATOM 575 O O . ARG A 1 75 ? 2.965 4.709 -5.020 1.00 89.44 75 ARG A O 1
ATOM 582 N N . PHE A 1 76 ? 4.914 5.642 -4.403 1.00 91.88 76 PHE A N 1
ATOM 583 C CA . PHE A 1 76 ? 4.864 5.167 -3.021 1.00 91.88 76 PHE A CA 1
ATOM 584 C C . PHE A 1 76 ? 3.593 5.644 -2.320 1.00 91.88 76 PHE A C 1
ATOM 586 O O . PHE A 1 76 ? 2.890 4.830 -1.736 1.00 91.88 76 PHE A O 1
ATOM 593 N N . HIS A 1 77 ? 3.280 6.937 -2.389 1.00 93.75 77 HIS A N 1
ATOM 594 C CA . HIS A 1 77 ? 2.117 7.488 -1.690 1.00 93.75 77 HIS A CA 1
ATOM 595 C C . HIS A 1 77 ? 0.791 7.033 -2.299 1.00 93.75 77 HIS A C 1
ATOM 597 O O . HIS A 1 77 ? -0.143 6.767 -1.548 1.00 93.75 77 HIS A O 1
ATOM 603 N N . GLU A 1 78 ? 0.706 6.907 -3.625 1.00 91.62 78 GLU A N 1
ATOM 604 C CA . GLU A 1 78 ? -0.476 6.351 -4.297 1.00 91.62 78 GLU A CA 1
ATOM 605 C C . GLU A 1 78 ? -0.731 4.905 -3.861 1.00 91.62 78 GLU A C 1
ATOM 607 O O . GLU A 1 78 ? -1.801 4.590 -3.337 1.00 91.62 78 GLU A O 1
ATOM 612 N N . ASP A 1 79 ? 0.274 4.039 -4.012 1.00 91.44 79 ASP A N 1
ATOM 613 C CA . ASP A 1 79 ? 0.134 2.621 -3.690 1.00 91.44 79 ASP A CA 1
ATOM 614 C C . ASP A 1 79 ? -0.067 2.413 -2.177 1.00 91.44 79 ASP A C 1
ATOM 616 O O . ASP A 1 79 ? -0.855 1.562 -1.771 1.00 91.44 79 ASP A O 1
ATOM 620 N N . ALA A 1 80 ? 0.608 3.192 -1.323 1.00 93.25 80 ALA A N 1
ATOM 621 C CA . ALA A 1 80 ? 0.453 3.112 0.130 1.00 93.25 80 ALA A CA 1
ATOM 622 C C . ALA A 1 80 ? -0.936 3.572 0.585 1.00 93.25 80 ALA A C 1
ATOM 624 O O . ALA A 1 80 ? -1.501 2.982 1.503 1.00 93.25 80 ALA A O 1
ATOM 625 N N . THR A 1 81 ? -1.507 4.592 -0.060 1.00 94.94 81 THR A N 1
ATOM 626 C CA . THR A 1 81 ? -2.881 5.037 0.215 1.00 94.94 81 THR A CA 1
ATOM 627 C C . THR A 1 81 ? -3.881 3.946 -0.154 1.00 94.94 81 THR A C 1
ATOM 629 O O . THR A 1 81 ? -4.749 3.633 0.658 1.00 94.94 81 THR A O 1
ATOM 632 N N . ALA A 1 82 ? -3.718 3.306 -1.316 1.00 92.94 82 ALA A N 1
ATOM 633 C CA . ALA A 1 82 ? -4.551 2.172 -1.721 1.00 92.94 82 ALA A CA 1
ATOM 634 C C . ALA A 1 82 ? -4.422 0.983 -0.749 1.00 92.94 82 ALA A C 1
ATOM 636 O O . ALA A 1 82 ? -5.425 0.438 -0.298 1.00 92.94 82 ALA A O 1
ATOM 637 N N . ALA A 1 83 ? -3.201 0.639 -0.323 1.00 93.31 83 ALA A N 1
ATOM 638 C CA . ALA A 1 83 ? -2.985 -0.418 0.666 1.00 93.31 83 ALA A CA 1
ATOM 639 C C . ALA A 1 83 ? -3.617 -0.094 2.038 1.00 93.31 83 ALA A C 1
ATOM 641 O O . ALA A 1 83 ? -4.127 -0.989 2.711 1.00 93.31 83 ALA A O 1
ATOM 642 N N . MET A 1 84 ? -3.623 1.179 2.455 1.00 95.00 84 MET A N 1
ATOM 643 C CA . MET A 1 84 ? -4.313 1.615 3.677 1.00 95.00 84 MET A CA 1
ATOM 644 C C . MET A 1 84 ? -5.839 1.562 3.540 1.00 95.00 84 MET A C 1
ATOM 646 O O . MET A 1 84 ? -6.512 1.249 4.520 1.00 95.00 84 MET A O 1
ATOM 650 N N . GLN A 1 85 ? -6.386 1.826 2.349 1.00 94.25 85 GLN A N 1
ATOM 651 C CA . GLN A 1 85 ? -7.813 1.639 2.062 1.00 94.25 85 GLN A CA 1
ATOM 652 C C . GLN A 1 85 ? -8.193 0.156 2.147 1.00 94.25 85 GLN A C 1
ATOM 654 O O . GLN A 1 85 ? -9.123 -0.184 2.875 1.00 94.25 85 GLN A O 1
ATOM 659 N N . ASP A 1 86 ? -7.419 -0.729 1.511 1.00 93.25 86 ASP A N 1
ATOM 660 C CA . ASP A 1 86 ? -7.617 -2.183 1.590 1.00 93.25 86 ASP A CA 1
ATOM 661 C C . ASP A 1 86 ? -7.557 -2.685 3.045 1.00 93.25 86 ASP A C 1
ATOM 663 O O . ASP A 1 86 ? -8.344 -3.543 3.453 1.00 93.25 86 ASP A O 1
ATOM 667 N N . LEU A 1 87 ? -6.640 -2.137 3.853 1.00 94.38 87 LEU A N 1
ATOM 668 C CA . LEU A 1 87 ? -6.541 -2.451 5.277 1.00 94.38 87 LEU A CA 1
ATOM 669 C C . LEU A 1 87 ? -7.749 -1.939 6.071 1.00 94.38 87 LEU A C 1
ATOM 671 O O . LEU A 1 87 ? -8.258 -2.672 6.914 1.00 94.38 87 LEU A O 1
ATOM 675 N N . ALA A 1 88 ? -8.215 -0.714 5.816 1.00 93.81 88 ALA A N 1
ATOM 676 C CA . ALA A 1 88 ? -9.400 -0.162 6.472 1.00 93.81 88 ALA A CA 1
ATOM 677 C C . ALA A 1 88 ? -10.649 -1.008 6.178 1.00 93.81 88 ALA A C 1
ATOM 679 O O . ALA A 1 88 ? -11.400 -1.329 7.100 1.00 93.81 88 ALA A O 1
ATOM 680 N N . SER A 1 89 ? -10.817 -1.450 4.926 1.00 93.06 89 SER A N 1
ATOM 681 C CA . SER A 1 89 ? -11.879 -2.380 4.533 1.00 93.06 89 SER A CA 1
ATOM 682 C C . SER A 1 89 ? -11.735 -3.746 5.207 1.00 93.06 89 SER A C 1
ATOM 684 O O . SER A 1 89 ? -12.723 -4.296 5.685 1.00 93.06 89 SER A O 1
ATOM 686 N N . ALA A 1 90 ? -10.520 -4.295 5.304 1.00 92.88 90 ALA A N 1
ATOM 687 C CA . ALA A 1 90 ? -10.276 -5.567 5.994 1.00 92.88 90 ALA A CA 1
ATOM 688 C C . ALA A 1 90 ? -10.486 -5.484 7.515 1.00 92.88 90 ALA A C 1
ATOM 690 O O . ALA A 1 90 ? -10.880 -6.466 8.139 1.00 92.88 90 ALA A O 1
ATOM 691 N N . LEU A 1 91 ? -10.252 -4.311 8.104 1.00 91.94 91 LEU A N 1
ATOM 692 C CA . LEU A 1 91 ? -10.620 -3.980 9.476 1.00 91.94 91 LEU A CA 1
ATOM 693 C C . LEU A 1 91 ? -12.106 -3.622 9.608 1.00 91.94 91 LEU A C 1
ATOM 695 O O . LEU A 1 91 ? -12.503 -3.229 10.687 1.00 91.94 91 LEU A O 1
ATOM 699 N N . ALA A 1 92 ? -12.932 -3.706 8.561 1.00 90.81 92 ALA A N 1
ATOM 700 C CA . ALA A 1 92 ? -14.354 -3.353 8.620 1.00 90.81 92 ALA A CA 1
ATOM 701 C C . ALA A 1 92 ? -14.630 -1.989 9.298 1.00 90.81 92 ALA A C 1
ATOM 703 O O . ALA A 1 92 ? -15.619 -1.830 10.016 1.00 90.81 92 ALA A O 1
ATOM 704 N N . LEU A 1 93 ? -13.739 -1.008 9.103 1.00 90.19 93 LEU A N 1
ATOM 705 C CA . LEU A 1 93 ? -13.930 0.340 9.634 1.00 90.19 93 LEU A CA 1
ATOM 706 C C . LEU A 1 93 ? -15.082 1.008 8.881 1.00 90.19 93 LEU A C 1
ATOM 708 O O . LEU A 1 93 ? -15.129 0.963 7.652 1.00 90.19 93 LEU A O 1
ATOM 712 N N . ALA A 1 94 ? -16.006 1.627 9.613 1.00 86.75 94 ALA A N 1
ATOM 713 C CA . ALA A 1 94 ? -17.132 2.318 9.002 1.00 86.75 94 ALA A CA 1
ATOM 714 C C . ALA A 1 94 ? -16.652 3.526 8.182 1.00 86.75 94 ALA A C 1
ATOM 716 O O . ALA A 1 94 ? -15.689 4.211 8.543 1.00 86.75 94 ALA A O 1
ATOM 717 N N . GLU A 1 95 ? -17.338 3.820 7.079 1.00 84.19 95 GLU A N 1
ATOM 718 C CA . GLU A 1 95 ? -17.056 5.032 6.310 1.00 84.19 95 GLU A CA 1
ATOM 719 C C . GLU A 1 95 ? -17.205 6.273 7.205 1.00 84.19 95 GLU A C 1
ATOM 721 O O . GLU A 1 95 ? -18.144 6.393 7.991 1.00 84.19 95 GLU A O 1
ATOM 726 N N . GLY A 1 96 ? -16.228 7.180 7.139 1.00 87.62 96 GLY A N 1
ATOM 727 C CA . GLY A 1 96 ? -16.166 8.362 8.005 1.00 87.62 96 GLY A CA 1
ATOM 728 C C . GLY A 1 96 ? -15.655 8.107 9.431 1.00 87.62 96 GLY A C 1
ATOM 729 O O . GLY A 1 96 ? -15.402 9.072 10.149 1.00 87.62 96 GLY A O 1
ATOM 730 N N . SER A 1 97 ? -15.430 6.853 9.848 1.00 88.31 97 SER A N 1
ATOM 731 C CA . SER A 1 97 ? -14.847 6.534 11.165 1.00 88.31 97 SER A CA 1
ATOM 732 C C . SER A 1 97 ? -13.315 6.497 11.171 1.00 88.31 97 SER A C 1
ATOM 734 O O . SER A 1 97 ? -12.703 6.186 12.198 1.00 88.31 97 SER A O 1
ATOM 736 N N . TYR A 1 98 ? -12.689 6.751 10.024 1.00 93.50 98 TYR A N 1
ATOM 737 C CA . TYR A 1 98 ? -11.244 6.757 9.853 1.00 93.50 98 TYR A CA 1
ATOM 738 C C . TYR A 1 98 ? -10.811 7.842 8.866 1.00 93.50 98 TYR A C 1
ATOM 740 O O . TYR A 1 98 ? -11.566 8.250 7.984 1.00 93.50 98 TYR A O 1
ATOM 748 N N . THR A 1 99 ? -9.556 8.259 8.993 1.00 95.62 99 THR A N 1
ATOM 749 C CA . THR A 1 99 ? -8.898 9.206 8.095 1.00 95.62 99 THR A CA 1
ATOM 750 C C . THR A 1 99 ? -7.632 8.567 7.547 1.00 95.62 99 THR A C 1
ATOM 752 O O . THR A 1 99 ? -6.844 8.000 8.305 1.00 95.62 99 THR A O 1
ATOM 755 N N . ILE A 1 100 ? -7.414 8.684 6.235 1.00 96.50 100 ILE A N 1
ATOM 756 C CA . ILE A 1 100 ? -6.132 8.357 5.603 1.00 96.50 100 ILE A CA 1
ATOM 757 C C . ILE A 1 100 ? -5.468 9.665 5.182 1.00 96.50 100 ILE A C 1
ATOM 759 O O . ILE A 1 100 ? -6.018 10.410 4.375 1.00 96.50 100 ILE A O 1
ATOM 763 N N . ALA A 1 101 ? -4.292 9.945 5.735 1.00 95.88 101 ALA A N 1
ATOM 764 C CA . ALA A 1 101 ? -3.505 11.132 5.428 1.00 95.88 101 ALA A CA 1
ATOM 765 C C . ALA A 1 101 ? -2.169 10.733 4.791 1.00 95.88 101 ALA A C 1
ATOM 767 O O . ALA A 1 101 ? -1.414 9.944 5.358 1.00 95.88 101 ALA A O 1
ATOM 768 N N . SER A 1 102 ? -1.872 11.297 3.621 1.00 95.19 102 SER A N 1
ATOM 769 C CA . SER A 1 102 ? -0.583 11.164 2.939 1.00 95.19 102 SER A CA 1
ATOM 770 C C . SER A 1 102 ? 0.207 12.458 3.117 1.00 95.19 102 SER A C 1
ATOM 772 O O . SER A 1 102 ? -0.191 13.516 2.628 1.00 95.19 102 SER A O 1
ATOM 774 N N . THR A 1 103 ? 1.333 12.371 3.822 1.00 94.75 103 THR A N 1
ATOM 775 C CA . THR A 1 103 ? 2.228 13.502 4.077 1.00 94.75 103 THR A CA 1
ATOM 776 C C . THR A 1 103 ? 3.517 13.298 3.300 1.00 94.75 103 THR A C 1
ATOM 778 O O . THR A 1 103 ? 4.274 12.357 3.559 1.00 94.75 103 THR A O 1
ATOM 781 N N . ARG A 1 104 ? 3.787 14.187 2.342 1.00 90.31 104 ARG A N 1
ATOM 782 C CA . ARG A 1 104 ? 5.023 14.162 1.550 1.00 90.31 104 ARG A CA 1
ATOM 783 C C . ARG A 1 104 ? 6.217 14.548 2.428 1.00 90.31 104 ARG A C 1
ATOM 785 O O . ARG A 1 104 ? 6.123 15.481 3.217 1.00 90.31 104 ARG A O 1
ATOM 792 N N . GLY A 1 105 ? 7.313 13.802 2.301 1.00 85.88 105 GLY A N 1
ATOM 793 C CA . GLY A 1 105 ? 8.583 14.131 2.949 1.00 85.88 105 GLY A CA 1
ATOM 794 C C . GLY A 1 105 ? 9.417 15.089 2.104 1.00 85.88 105 GLY A C 1
ATOM 795 O O . GLY A 1 105 ? 9.097 15.349 0.942 1.00 85.88 105 GLY A O 1
ATOM 796 N N . GLU A 1 106 ? 10.512 15.574 2.680 1.00 86.69 106 GLU A N 1
ATOM 797 C CA . GLU A 1 106 ? 11.503 16.390 1.973 1.00 86.69 106 GLU A CA 1
ATOM 798 C C . GLU A 1 106 ? 12.246 15.595 0.889 1.00 86.69 106 GLU A C 1
ATOM 800 O O . GLU A 1 106 ? 12.028 14.401 0.707 1.00 86.69 106 GLU A O 1
ATOM 805 N N . VAL A 1 107 ? 13.156 16.226 0.140 1.00 82.62 107 VAL A N 1
ATOM 806 C CA . VAL A 1 107 ? 13.862 15.601 -0.998 1.00 82.62 107 VAL A CA 1
ATOM 807 C C . VAL A 1 107 ? 14.582 14.299 -0.606 1.00 82.62 107 VAL A C 1
ATOM 809 O O . VAL A 1 107 ? 14.521 13.316 -1.352 1.00 82.62 107 VAL A O 1
ATOM 812 N N . SER A 1 108 ? 15.163 14.249 0.588 1.00 82.25 108 SER A N 1
ATOM 813 C CA . SER A 1 108 ? 15.852 13.084 1.156 1.00 82.25 108 SER A CA 1
ATOM 814 C C . SER A 1 108 ? 14.936 12.121 1.921 1.00 82.25 108 SER A C 1
ATOM 816 O O . SER A 1 108 ? 15.407 11.086 2.381 1.00 82.25 108 SER A O 1
ATOM 818 N N . GLU A 1 109 ? 13.643 12.419 2.056 1.00 83.69 109 GLU A N 1
ATOM 819 C CA . GLU A 1 109 ? 12.701 11.620 2.838 1.00 83.69 109 GLU A CA 1
ATOM 820 C C . GLU A 1 109 ? 11.525 11.125 1.989 1.00 83.69 109 GLU A C 1
ATOM 822 O O . GLU A 1 109 ? 11.063 11.772 1.047 1.00 83.69 109 GLU A O 1
ATOM 827 N N . SER A 1 110 ? 11.001 9.951 2.331 1.00 83.56 110 SER A N 1
ATOM 828 C CA . SER A 1 110 ? 9.815 9.398 1.673 1.00 83.56 110 SER A CA 1
ATOM 829 C C . SER A 1 110 ? 8.526 10.108 2.091 1.00 83.56 110 SER A C 1
ATOM 831 O O . SER A 1 110 ? 7.595 10.220 1.293 1.00 83.56 110 SER A O 1
ATOM 833 N N . GLY A 1 111 ? 8.471 10.619 3.323 1.00 91.19 111 GLY A N 1
ATOM 834 C CA . GLY A 1 111 ? 7.228 11.021 3.978 1.00 91.19 111 GLY A CA 1
ATOM 835 C C . GLY A 1 111 ? 6.547 9.828 4.642 1.00 91.19 111 GLY A C 1
ATOM 836 O O . GLY A 1 111 ? 7.210 8.884 5.069 1.00 91.19 111 GLY A O 1
ATOM 837 N N . TYR A 1 112 ? 5.226 9.860 4.774 1.00 94.12 112 TYR A N 1
ATOM 838 C CA . TYR A 1 112 ? 4.464 8.733 5.310 1.00 94.12 112 TYR A CA 1
ATOM 839 C C . TYR A 1 112 ? 3.000 8.771 4.875 1.00 94.12 112 TYR A C 1
ATOM 841 O O . TYR A 1 112 ? 2.475 9.824 4.513 1.00 94.12 112 TYR A O 1
ATOM 849 N N . VAL A 1 113 ? 2.338 7.620 4.964 1.00 96.62 113 VAL A N 1
ATOM 850 C CA . VAL A 1 113 ? 0.875 7.520 4.888 1.00 96.62 113 VAL A CA 1
ATOM 851 C C . VAL A 1 113 ? 0.364 6.979 6.218 1.00 96.62 113 VAL A C 1
ATOM 853 O O . VAL A 1 113 ? 0.891 5.989 6.726 1.00 96.62 113 VAL A O 1
ATOM 856 N N . LEU A 1 114 ? -0.624 7.651 6.803 1.00 97.06 114 LEU A N 1
ATOM 857 C CA . LEU A 1 114 ? -1.220 7.340 8.098 1.00 97.06 114 LEU A CA 1
ATOM 858 C C . LEU A 1 114 ? -2.698 6.996 7.915 1.00 97.06 114 LEU A C 1
ATOM 860 O O . LEU A 1 114 ? -3.466 7.833 7.456 1.00 97.06 114 LEU A O 1
ATOM 864 N N . LEU A 1 115 ? -3.092 5.800 8.339 1.00 96.44 115 LEU A N 1
ATOM 865 C CA . LEU A 1 115 ? -4.466 5.437 8.659 1.00 96.44 115 LEU A CA 1
ATOM 866 C C . LEU A 1 115 ? -4.693 5.711 10.150 1.00 96.44 115 LEU A C 1
ATOM 868 O O . LEU A 1 115 ? -4.018 5.125 10.997 1.00 96.44 115 LEU A O 1
ATOM 872 N N . ALA A 1 116 ? -5.640 6.581 10.477 1.00 94.88 116 ALA A N 1
ATOM 873 C CA . ALA A 1 116 ? -6.025 6.886 11.849 1.00 94.88 116 ALA A CA 1
ATOM 874 C C . ALA A 1 116 ? -7.524 6.645 12.044 1.00 94.88 116 ALA A C 1
ATOM 876 O O . ALA A 1 116 ? -8.348 7.210 11.330 1.00 94.88 116 ALA A O 1
ATOM 877 N N . ALA A 1 117 ? -7.864 5.826 13.030 1.00 92.12 117 ALA A N 1
ATOM 878 C CA . ALA A 1 117 ? -9.217 5.575 13.504 1.00 92.12 117 ALA A CA 1
ATOM 879 C C . ALA A 1 117 ? -9.258 5.734 15.031 1.00 92.12 117 ALA A C 1
ATOM 881 O O . ALA A 1 117 ? -8.222 5.875 15.684 1.00 92.12 117 ALA A O 1
ATOM 882 N N . VAL A 1 118 ? -10.458 5.684 15.612 1.00 88.94 118 VAL A N 1
ATOM 883 C CA . VAL A 1 118 ? -10.666 5.889 17.058 1.00 88.94 118 VAL A CA 1
ATOM 884 C C . VAL A 1 118 ? -9.832 4.927 17.912 1.00 88.94 118 VAL A C 1
ATOM 886 O O . VAL A 1 118 ? -9.263 5.331 18.923 1.00 88.94 118 VAL A O 1
ATOM 889 N N . GLU A 1 119 ? -9.731 3.660 17.505 1.00 88.44 119 GLU A N 1
ATOM 890 C CA . GLU A 1 119 ? -9.042 2.633 18.294 1.00 88.44 119 GLU A CA 1
ATOM 891 C C . GLU A 1 119 ? -7.632 2.300 17.792 1.00 88.44 119 GLU A C 1
ATOM 893 O O . GLU A 1 119 ? -6.842 1.730 18.546 1.00 88.44 119 GLU A O 1
ATOM 898 N N . VAL A 1 120 ? -7.282 2.663 16.554 1.00 92.44 120 VAL A N 1
ATOM 899 C CA . VAL A 1 120 ? -6.041 2.220 15.903 1.00 92.44 120 VAL A CA 1
ATOM 900 C C . VAL A 1 120 ? -5.422 3.306 15.032 1.00 92.44 120 VAL A C 1
ATOM 902 O O . VAL A 1 120 ? -6.110 4.017 14.306 1.00 92.44 120 VAL A O 1
ATOM 905 N N . ALA A 1 121 ? -4.095 3.392 15.067 1.00 94.88 121 ALA A N 1
ATOM 906 C CA . ALA A 1 121 ? -3.307 4.161 14.116 1.00 94.88 121 ALA A CA 1
ATOM 907 C C . ALA A 1 121 ? -2.276 3.244 13.452 1.00 94.88 121 ALA A C 1
ATOM 909 O O . ALA A 1 121 ? -1.559 2.521 14.147 1.00 94.88 121 ALA A O 1
ATOM 910 N N . VAL A 1 122 ? -2.188 3.293 12.123 1.00 96.50 122 VAL A N 1
ATOM 911 C CA . VAL A 1 122 ? -1.223 2.552 11.303 1.00 96.50 122 VAL A CA 1
ATOM 912 C C . VAL A 1 122 ? -0.531 3.534 10.371 1.00 96.50 122 VAL A C 1
ATOM 914 O O . VAL A 1 122 ? -1.177 4.232 9.601 1.00 96.50 122 VAL A O 1
ATOM 917 N N . MET A 1 123 ? 0.791 3.592 10.421 1.00 96.56 123 MET A N 1
ATOM 918 C CA . MET A 1 123 ? 1.607 4.469 9.592 1.00 96.56 123 MET A CA 1
ATOM 919 C C . MET A 1 123 ? 2.585 3.633 8.778 1.00 96.56 123 MET A C 1
ATOM 921 O O . MET A 1 123 ? 3.229 2.739 9.323 1.00 96.56 123 MET A O 1
ATOM 925 N N . VAL A 1 124 ? 2.732 3.955 7.495 1.00 94.88 124 VAL A N 1
ATOM 926 C CA . VAL A 1 124 ? 3.749 3.366 6.623 1.00 94.88 124 VAL A CA 1
ATOM 927 C C . VAL A 1 124 ? 4.761 4.415 6.184 1.00 94.88 124 VAL A C 1
ATOM 929 O O . VAL A 1 124 ? 4.404 5.524 5.776 1.00 94.88 124 VAL A O 1
ATOM 932 N N . ARG A 1 125 ? 6.038 4.052 6.269 1.00 92.19 125 ARG A N 1
ATOM 933 C CA . ARG A 1 125 ? 7.183 4.853 5.840 1.00 92.19 125 ARG A CA 1
ATOM 934 C C . ARG A 1 125 ? 8.242 3.936 5.241 1.00 92.19 125 ARG A C 1
ATOM 936 O O . ARG A 1 125 ? 8.589 2.918 5.828 1.00 92.19 125 ARG A O 1
ATOM 943 N N . VAL A 1 126 ? 8.780 4.322 4.089 1.00 87.94 126 VAL A N 1
ATOM 944 C CA . VAL A 1 126 ? 9.830 3.565 3.388 1.00 87.94 126 VAL A CA 1
ATOM 945 C C . VAL A 1 126 ? 11.179 4.268 3.474 1.00 87.94 126 VAL A C 1
ATOM 947 O O . VAL A 1 126 ? 11.246 5.480 3.687 1.00 87.94 126 VAL A O 1
ATOM 950 N N . GLY A 1 127 ? 12.252 3.501 3.312 1.00 77.19 127 GLY A N 1
ATOM 951 C CA . GLY A 1 127 ? 13.634 3.973 3.365 1.00 77.19 127 GLY A CA 1
ATOM 952 C C . GLY A 1 127 ? 14.519 2.963 4.085 1.00 77.19 127 GLY A C 1
ATOM 953 O O . GLY A 1 127 ? 14.038 2.192 4.916 1.00 77.19 127 GLY A O 1
ATOM 954 N N . ARG A 1 128 ? 15.828 2.993 3.816 1.00 68.44 128 ARG A N 1
ATOM 955 C CA . ARG A 1 128 ? 16.783 1.972 4.302 1.00 68.44 128 ARG A CA 1
ATOM 956 C C . ARG A 1 128 ? 16.763 1.754 5.817 1.00 68.44 128 ARG A C 1
ATOM 958 O O . ARG A 1 128 ? 17.026 0.661 6.300 1.00 68.44 128 ARG A O 1
ATOM 965 N N . ARG A 1 129 ? 16.434 2.789 6.595 1.00 72.12 129 ARG A N 1
ATOM 966 C CA . ARG A 1 129 ? 16.349 2.703 8.064 1.00 72.12 129 ARG A CA 1
ATOM 967 C C . ARG A 1 129 ? 15.187 1.822 8.549 1.00 72.12 129 ARG A C 1
ATOM 969 O O . ARG A 1 129 ? 15.231 1.317 9.678 1.00 72.12 129 ARG A O 1
ATOM 976 N N . PHE A 1 130 ? 14.167 1.655 7.714 1.00 75.38 130 PHE A N 1
ATOM 977 C CA . PHE A 1 130 ? 12.897 1.021 8.044 1.00 75.38 130 PHE A CA 1
ATOM 978 C C . PHE A 1 130 ? 12.731 -0.371 7.429 1.00 75.38 130 PHE A C 1
ATOM 980 O O . PHE A 1 130 ? 11.657 -0.939 7.570 1.00 75.38 130 PHE A O 1
ATOM 987 N N . GLU A 1 131 ? 13.765 -0.939 6.803 1.00 76.06 131 GLU A N 1
ATOM 988 C CA . GLU A 1 131 ? 13.682 -2.271 6.192 1.00 76.06 131 GLU A CA 1
ATOM 989 C C . GLU A 1 131 ? 13.186 -3.329 7.200 1.00 76.06 131 GLU A C 1
ATOM 991 O O . GLU A 1 131 ? 13.721 -3.462 8.305 1.00 76.06 131 GLU A O 1
ATOM 996 N N . GLY A 1 132 ? 12.110 -4.035 6.843 1.00 76.19 132 GLY A N 1
ATOM 997 C CA . GLY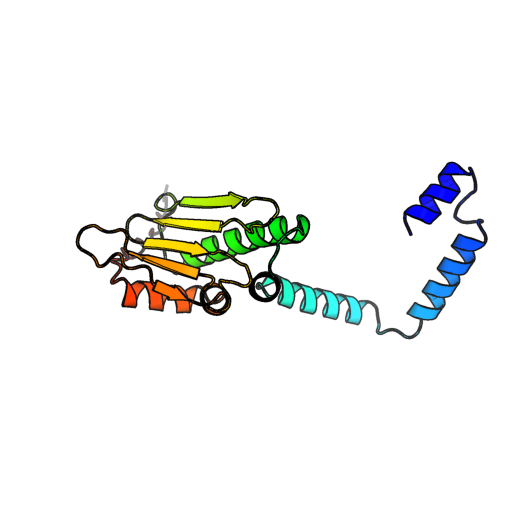 A 1 132 ? 11.429 -5.032 7.679 1.00 76.19 132 GLY A CA 1
ATOM 998 C C . GLY A 1 132 ? 10.537 -4.459 8.792 1.00 76.19 132 GLY A C 1
ATOM 999 O O . GLY A 1 132 ? 9.919 -5.222 9.536 1.00 76.19 132 GLY A O 1
ATOM 1000 N N . ARG A 1 133 ? 10.463 -3.133 8.920 1.00 87.06 133 ARG A N 1
ATOM 1001 C CA . ARG A 1 133 ? 9.709 -2.383 9.940 1.00 87.06 133 ARG A CA 1
ATOM 1002 C C . ARG A 1 133 ? 9.099 -1.101 9.364 1.00 87.06 133 ARG A C 1
ATOM 1004 O O . ARG A 1 133 ? 9.033 -0.076 10.039 1.00 87.06 133 ARG A O 1
ATOM 1011 N N . GLU A 1 134 ? 8.690 -1.153 8.102 1.00 92.81 134 GLU A N 1
ATOM 1012 C CA . GLU A 1 134 ? 8.147 -0.013 7.359 1.00 92.81 134 GLU A CA 1
ATOM 1013 C C . GLU A 1 134 ? 6.779 0.421 7.877 1.00 92.81 134 GLU A C 1
ATOM 1015 O O . GLU A 1 134 ? 6.355 1.553 7.650 1.00 92.81 134 GLU A O 1
ATOM 1020 N N . VAL A 1 135 ? 6.079 -0.487 8.554 1.00 94.56 135 VAL A N 1
ATOM 1021 C CA . VAL A 1 135 ? 4.726 -0.286 9.052 1.00 94.56 135 VAL A CA 1
ATOM 1022 C C . VAL A 1 135 ? 4.784 -0.205 10.567 1.00 94.56 135 VAL A C 1
ATOM 1024 O O . VAL A 1 135 ? 5.117 -1.184 11.227 1.00 94.56 135 VAL A O 1
ATOM 1027 N N . SER A 1 136 ? 4.424 0.938 11.134 1.00 94.50 136 SER A N 1
ATOM 1028 C CA . SER A 1 136 ? 4.265 1.109 12.578 1.00 94.50 136 SER A CA 1
ATOM 1029 C C . SER A 1 136 ? 2.788 1.208 12.935 1.00 94.50 136 SER A C 1
ATOM 1031 O O . SER A 1 136 ? 2.047 1.918 12.258 1.00 94.50 136 SER A O 1
ATOM 1033 N N . TYR A 1 137 ? 2.353 0.539 13.996 1.00 95.12 137 TYR A N 1
ATOM 1034 C CA . TYR A 1 137 ? 0.961 0.554 14.434 1.00 95.12 137 TYR A CA 1
ATOM 1035 C C . TYR A 1 137 ? 0.836 0.567 15.954 1.00 95.12 137 TYR A C 1
ATOM 1037 O O . TYR A 1 137 ? 1.687 0.040 16.674 1.00 95.12 137 TYR A O 1
ATOM 1045 N N . ARG A 1 138 ? -0.253 1.157 16.446 1.00 93.62 138 ARG A N 1
ATOM 1046 C CA . ARG A 1 138 ? -0.574 1.222 17.875 1.00 93.62 138 ARG A CA 1
ATOM 1047 C C . ARG A 1 138 ? -2.070 1.358 18.121 1.00 93.62 138 ARG A C 1
ATOM 1049 O O . ARG A 1 138 ? -2.810 1.819 17.251 1.00 93.62 138 ARG A O 1
ATOM 1056 N N . ALA A 1 139 ? -2.482 1.005 19.335 1.00 91.69 139 ALA A N 1
ATOM 1057 C CA . ALA A 1 139 ? -3.794 1.368 19.844 1.00 91.69 139 ALA A CA 1
ATOM 1058 C C . ALA A 1 139 ? -3.835 2.875 20.152 1.00 91.69 139 ALA A C 1
ATOM 1060 O O . ALA A 1 139 ? -2.839 3.451 20.597 1.00 91.69 139 ALA A O 1
ATOM 1061 N N . VAL A 1 140 ? -4.986 3.500 19.910 1.00 87.69 140 VAL A N 1
ATOM 1062 C CA . VAL A 1 140 ? -5.249 4.919 20.219 1.00 87.69 140 VAL A CA 1
ATOM 1063 C C . VAL A 1 140 ? -6.196 5.064 21.415 1.00 87.69 140 VAL A C 1
ATOM 1065 O O . VAL A 1 140 ? -6.176 6.086 22.098 1.00 87.69 140 VAL A O 1
ATOM 1068 N N . ALA A 1 141 ? -6.979 4.024 21.718 1.00 79.69 141 ALA A N 1
ATOM 1069 C CA . ALA A 1 141 ? -7.958 4.051 22.796 1.00 79.69 141 ALA A CA 1
ATOM 1070 C C . ALA A 1 141 ? -7.317 4.352 24.174 1.00 79.69 141 ALA A C 1
ATOM 1072 O O . ALA A 1 141 ? -6.269 3.785 24.518 1.00 79.69 141 ALA A O 1
ATOM 1073 N N . PRO A 1 142 ? -7.941 5.217 24.996 1.00 69.62 142 PRO A N 1
ATOM 1074 C CA . PRO A 1 142 ? -7.454 5.517 26.337 1.00 69.62 142 PRO A CA 1
ATOM 1075 C C . PRO A 1 142 ? -7.503 4.266 27.228 1.00 69.62 142 PRO A C 1
ATOM 1077 O O . PRO A 1 142 ? -8.456 3.492 27.184 1.00 69.62 142 PRO A O 1
ATOM 1080 N N . GLY A 1 143 ? -6.465 4.065 28.045 1.00 69.62 143 GLY A N 1
ATOM 1081 C CA . GLY A 1 143 ? -6.359 2.909 28.948 1.00 69.62 143 GLY A CA 1
ATOM 1082 C C . GLY A 1 143 ? -5.844 1.613 28.305 1.00 69.62 143 GLY A C 1
ATOM 1083 O O . GLY A 1 143 ? -5.780 0.591 28.985 1.00 69.62 143 GLY A O 1
ATOM 1084 N N . VAL A 1 144 ? -5.452 1.642 27.026 1.00 77.19 144 VAL A N 1
ATOM 1085 C CA . VAL A 1 144 ? -4.776 0.531 26.332 1.00 77.19 144 VAL A CA 1
ATOM 1086 C C . VAL A 1 144 ? -3.293 0.863 26.145 1.00 77.19 144 VAL A C 1
ATOM 1088 O O . VAL A 1 144 ? -2.919 2.030 26.046 1.00 77.19 144 VAL A O 1
ATOM 1091 N N . ASP A 1 145 ? -2.437 -0.159 26.100 1.00 77.06 145 ASP A N 1
ATOM 1092 C CA . ASP A 1 145 ? -1.016 -0.009 25.777 1.00 77.06 145 ASP A CA 1
ATOM 1093 C C . ASP A 1 145 ? -0.821 0.581 24.363 1.00 77.06 145 ASP A C 1
ATOM 1095 O O . ASP A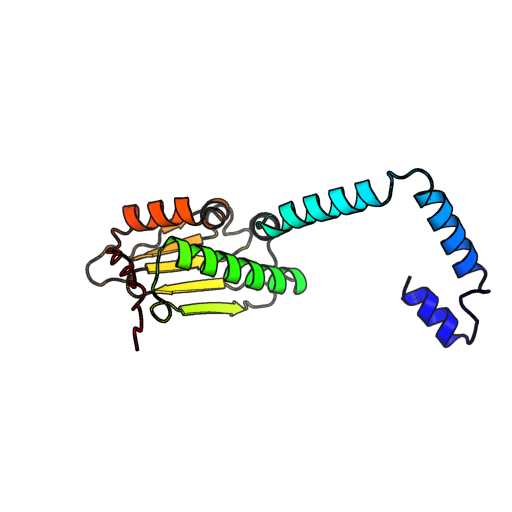 1 145 ? -1.067 -0.081 23.350 1.00 77.06 145 ASP A O 1
ATOM 1099 N N . GLN A 1 146 ? -0.358 1.834 24.309 1.00 83.12 146 GLN A N 1
ATOM 1100 C CA . GLN A 1 146 ? -0.141 2.599 23.074 1.00 83.12 146 GLN A CA 1
ATOM 1101 C C . GLN A 1 146 ? 1.285 2.464 22.523 1.00 83.12 146 GLN A C 1
ATOM 1103 O O . GLN A 1 146 ? 1.705 3.272 21.689 1.00 83.12 146 GLN A O 1
ATOM 1108 N N . THR A 1 147 ? 2.048 1.470 22.987 1.00 88.19 147 THR A N 1
ATOM 1109 C CA . THR A 1 147 ? 3.393 1.206 22.475 1.00 88.19 147 THR A CA 1
ATOM 1110 C C . THR A 1 147 ? 3.351 0.962 20.968 1.00 88.19 147 THR A C 1
ATOM 1112 O O . THR A 1 147 ? 2.575 0.140 20.472 1.00 88.19 147 THR A O 1
ATOM 1115 N N . ASN A 1 148 ? 4.216 1.670 20.236 1.00 89.56 148 ASN A N 1
ATOM 1116 C CA . ASN A 1 148 ? 4.379 1.461 18.803 1.00 89.56 148 ASN A CA 1
ATOM 1117 C C . ASN A 1 148 ? 4.967 0.075 18.541 1.00 89.56 148 ASN A C 1
ATOM 1119 O O . ASN A 1 148 ? 6.090 -0.236 18.941 1.00 89.56 148 ASN A O 1
ATOM 1123 N N . ARG A 1 149 ? 4.201 -0.738 17.822 1.00 92.88 149 ARG A N 1
ATOM 1124 C CA . ARG A 1 149 ? 4.634 -2.014 17.263 1.00 92.88 149 ARG A CA 1
ATOM 1125 C C . ARG A 1 149 ? 5.009 -1.808 15.804 1.00 92.88 149 ARG A C 1
ATOM 1127 O O . ARG A 1 149 ? 4.543 -0.865 15.170 1.00 92.88 149 ARG A O 1
ATOM 1134 N N . ASN A 1 150 ? 5.855 -2.689 15.280 1.00 93.12 150 ASN A N 1
ATOM 1135 C CA . ASN A 1 150 ? 6.285 -2.631 13.889 1.00 93.12 150 ASN A CA 1
ATOM 1136 C C . ASN A 1 150 ? 5.954 -3.934 13.156 1.00 93.12 150 ASN A C 1
ATOM 1138 O O . ASN A 1 150 ? 5.958 -5.022 13.739 1.00 93.12 150 ASN A O 1
ATOM 1142 N N . ALA A 1 151 ? 5.684 -3.806 11.867 1.00 92.31 151 ALA A N 1
ATOM 1143 C CA . ALA A 1 151 ? 5.472 -4.880 10.920 1.00 92.31 151 ALA A CA 1
ATOM 1144 C C . ALA A 1 151 ? 6.182 -4.554 9.603 1.00 92.31 151 ALA A C 1
ATOM 1146 O O . ALA A 1 151 ? 6.574 -3.413 9.338 1.00 92.31 151 ALA A O 1
ATOM 1147 N N . SER A 1 152 ? 6.340 -5.586 8.785 1.00 90.31 152 SER A N 1
ATOM 1148 C CA . SER A 1 152 ? 6.948 -5.450 7.469 1.00 90.31 152 SER A CA 1
ATOM 1149 C C . SER A 1 152 ? 5.937 -4.932 6.447 1.00 90.31 152 SER A C 1
ATOM 1151 O O . SER A 1 152 ? 4.730 -5.150 6.584 1.00 90.31 152 SER A O 1
ATOM 1153 N N . MET A 1 153 ? 6.424 -4.340 5.357 1.00 90.06 153 MET A N 1
ATOM 1154 C CA . MET A 1 153 ? 5.585 -4.025 4.194 1.00 90.06 153 MET A CA 1
ATOM 1155 C C . MET A 1 153 ? 4.817 -5.261 3.683 1.00 90.06 153 MET A C 1
ATOM 1157 O O . MET A 1 153 ? 3.661 -5.154 3.287 1.00 90.06 153 MET A O 1
ATOM 1161 N N . VAL A 1 154 ? 5.415 -6.459 3.749 1.00 87.12 154 VAL A N 1
ATOM 1162 C CA . VAL A 1 154 ? 4.777 -7.723 3.328 1.00 87.12 154 VAL A CA 1
ATOM 1163 C C . VAL A 1 154 ? 3.498 -8.016 4.115 1.00 87.12 154 VAL A C 1
ATOM 1165 O O . VAL A 1 154 ? 2.550 -8.564 3.550 1.00 87.12 154 VAL A O 1
ATOM 1168 N N . ASP A 1 155 ? 3.464 -7.663 5.401 1.00 89.69 155 ASP A N 1
ATOM 1169 C CA . ASP A 1 155 ? 2.277 -7.847 6.233 1.00 89.69 155 ASP A CA 1
ATOM 1170 C C . ASP A 1 155 ? 1.152 -6.908 5.785 1.00 89.69 155 ASP A C 1
ATOM 1172 O O . ASP A 1 155 ? 0.035 -7.372 5.571 1.00 89.69 155 ASP A O 1
ATOM 1176 N N . LEU A 1 156 ? 1.451 -5.625 5.542 1.00 91.50 156 LEU A N 1
ATOM 1177 C CA . LEU A 1 156 ? 0.466 -4.642 5.065 1.00 91.50 156 LEU A CA 1
ATOM 1178 C C . LEU A 1 156 ? -0.178 -5.056 3.736 1.00 91.50 156 LEU A C 1
ATOM 1180 O O . LEU A 1 156 ? -1.381 -4.895 3.553 1.00 91.50 156 LEU A O 1
ATOM 1184 N N . LEU A 1 157 ? 0.593 -5.665 2.833 1.00 89.56 157 LEU A N 1
ATOM 1185 C CA . LEU A 1 157 ? 0.088 -6.155 1.544 1.00 89.56 157 LEU A CA 1
ATOM 1186 C C . LEU A 1 157 ? -0.787 -7.416 1.650 1.00 89.56 157 LEU A C 1
ATOM 1188 O O . LEU A 1 157 ? -1.273 -7.932 0.640 1.00 89.56 157 LEU A O 1
ATOM 1192 N N . ARG A 1 158 ? -0.999 -7.932 2.865 1.00 89.75 158 ARG A N 1
ATOM 1193 C CA . ARG A 1 158 ? -1.918 -9.030 3.183 1.00 89.75 158 ARG A CA 1
ATOM 1194 C C . ARG A 1 158 ? -2.997 -8.518 4.145 1.00 89.75 158 ARG A C 1
ATOM 1196 O O . ARG A 1 158 ? -3.026 -8.947 5.301 1.00 89.75 158 ARG A O 1
ATOM 1203 N N . PRO A 1 159 ? -3.902 -7.641 3.676 1.00 90.94 159 PRO A N 1
ATOM 1204 C CA . PRO A 1 159 ? -4.755 -6.824 4.538 1.00 90.94 159 PRO A CA 1
ATOM 1205 C C . PRO A 1 159 ? -5.622 -7.651 5.494 1.00 90.94 159 PRO A C 1
ATOM 1207 O O . PRO A 1 159 ? -5.666 -7.335 6.674 1.00 90.94 159 PRO A O 1
ATOM 1210 N N . ALA A 1 160 ? -6.211 -8.768 5.048 1.00 89.38 160 ALA A N 1
ATOM 1211 C CA . ALA A 1 160 ? -7.009 -9.645 5.917 1.00 89.38 160 ALA A CA 1
ATOM 1212 C C . ALA A 1 160 ? -6.193 -10.249 7.078 1.00 89.38 160 ALA A C 1
ATOM 1214 O O . ALA A 1 160 ? -6.555 -10.119 8.245 1.00 89.38 160 ALA A O 1
ATOM 1215 N N . ARG A 1 161 ? -5.034 -10.848 6.775 1.00 90.19 161 ARG A N 1
ATOM 1216 C CA . ARG A 1 161 ? -4.153 -11.441 7.795 1.00 90.19 161 ARG A CA 1
ATOM 1217 C C . ARG A 1 161 ? -3.588 -10.377 8.736 1.00 90.19 161 ARG A C 1
ATOM 1219 O O . ARG A 1 161 ? -3.375 -10.639 9.921 1.00 90.19 161 ARG A O 1
ATOM 1226 N N . PHE A 1 162 ? -3.296 -9.193 8.205 1.00 93.56 162 PHE A N 1
ATOM 1227 C CA . PHE A 1 162 ? -2.787 -8.094 9.008 1.00 93.56 162 PHE A CA 1
ATOM 1228 C C . PHE A 1 162 ? -3.868 -7.511 9.917 1.00 93.56 162 PHE A C 1
ATOM 1230 O O . PHE A 1 162 ? -3.593 -7.304 11.095 1.00 93.56 162 PHE A O 1
ATOM 1237 N N . ALA A 1 163 ? -5.102 -7.362 9.431 1.00 93.69 163 ALA A N 1
ATOM 1238 C CA . ALA A 1 163 ? -6.256 -6.973 10.234 1.00 93.69 163 ALA A CA 1
ATOM 1239 C C . ALA A 1 163 ? -6.482 -7.940 11.408 1.00 93.69 163 ALA A C 1
ATOM 1241 O O . ALA A 1 163 ? -6.531 -7.499 12.552 1.00 93.69 163 ALA A O 1
ATOM 1242 N N . GLU A 1 164 ? -6.491 -9.258 11.172 1.00 92.38 164 GLU A N 1
ATOM 1243 C CA . GLU A 1 164 ? -6.593 -10.267 12.243 1.00 92.38 164 GLU A CA 1
ATOM 1244 C C . GLU A 1 164 ? -5.494 -10.111 13.305 1.00 92.38 164 GLU A C 1
ATOM 1246 O O . GLU A 1 164 ? -5.740 -10.217 14.511 1.00 92.38 164 GLU A O 1
ATOM 1251 N N . ARG A 1 165 ? -4.259 -9.849 12.860 1.00 93.31 165 ARG A N 1
ATOM 1252 C CA . ARG A 1 165 ? -3.122 -9.612 13.753 1.00 93.31 165 ARG A CA 1
ATOM 1253 C C . ARG A 1 165 ? -3.311 -8.329 14.563 1.00 93.31 165 ARG A C 1
ATOM 1255 O O . ARG A 1 165 ? -3.106 -8.375 15.774 1.00 93.31 165 ARG A O 1
ATOM 1262 N N . LEU A 1 166 ? -3.710 -7.225 13.929 1.00 91.81 166 LEU A N 1
ATOM 1263 C CA . LEU A 1 166 ? -3.972 -5.941 14.589 1.00 91.81 166 LEU A CA 1
ATOM 1264 C C . LEU A 1 166 ? -5.069 -6.080 15.642 1.00 91.81 166 LEU A C 1
ATOM 1266 O O . LEU A 1 166 ? -4.863 -5.682 16.785 1.00 91.81 166 LEU A O 1
ATOM 1270 N N . THR A 1 167 ? -6.188 -6.715 15.297 1.00 90.75 167 THR A N 1
ATOM 1271 C CA . THR A 1 167 ? -7.299 -6.962 16.221 1.00 90.75 167 THR A CA 1
ATOM 1272 C C . THR A 1 167 ? -6.849 -7.750 17.442 1.00 90.75 167 THR A C 1
ATOM 1274 O O . THR A 1 167 ? -7.151 -7.366 18.572 1.00 90.75 167 THR A O 1
ATOM 1277 N N . ARG A 1 168 ? -6.070 -8.820 17.237 1.00 90.06 168 ARG A N 1
ATOM 1278 C CA . ARG A 1 168 ? -5.556 -9.658 18.327 1.00 90.06 168 ARG A CA 1
ATOM 1279 C C . ARG A 1 168 ? -4.540 -8.926 19.204 1.00 90.06 168 ARG A C 1
ATOM 1281 O O . ARG A 1 168 ? -4.613 -9.021 20.425 1.00 90.06 168 ARG A O 1
ATOM 1288 N N . GLU A 1 169 ? -3.575 -8.234 18.603 1.00 89.81 169 GLU A N 1
ATOM 1289 C CA . GLU A 1 169 ? -2.472 -7.598 19.336 1.00 89.81 169 GLU A CA 1
ATOM 1290 C C . GLU A 1 169 ? -2.885 -6.302 20.033 1.00 89.81 169 GLU A C 1
ATOM 1292 O O . GLU A 1 169 ? -2.411 -6.029 21.134 1.00 89.81 169 GLU A O 1
ATOM 1297 N N . LEU A 1 170 ? -3.768 -5.516 19.415 1.00 87.88 170 LEU A N 1
ATOM 1298 C CA . LEU A 1 170 ? -4.246 -4.245 19.961 1.00 87.88 170 LEU A CA 1
ATOM 1299 C C . LEU A 1 170 ? -5.546 -4.390 20.763 1.00 87.88 170 LEU A C 1
ATOM 1301 O O . LEU A 1 170 ? -5.986 -3.417 21.370 1.00 87.88 170 LEU A O 1
ATOM 1305 N N . ARG A 1 171 ? -6.143 -5.592 20.794 1.00 84.94 171 ARG A N 1
ATOM 1306 C CA . ARG A 1 171 ? -7.426 -5.888 21.458 1.00 84.94 171 ARG A CA 1
ATOM 1307 C C . ARG A 1 171 ? -8.548 -4.946 20.999 1.00 84.94 171 ARG A C 1
ATOM 1309 O O . ARG A 1 171 ? -9.313 -4.448 21.824 1.00 84.94 171 ARG A O 1
ATOM 1316 N N . LEU A 1 172 ? -8.609 -4.694 19.689 1.00 81.25 172 LEU A N 1
ATOM 1317 C CA . LEU A 1 172 ? -9.590 -3.786 19.088 1.00 81.25 172 LEU A CA 1
ATOM 1318 C C . LEU A 1 172 ? -11.008 -4.312 19.323 1.00 81.25 172 LEU A C 1
ATOM 1320 O O . LEU A 1 172 ? -11.270 -5.506 19.150 1.00 81.25 172 LEU A O 1
ATOM 1324 N N . ARG A 1 173 ? -11.930 -3.422 19.688 1.00 70.62 173 ARG A N 1
ATOM 1325 C CA . ARG A 1 173 ? -13.353 -3.730 19.821 1.00 70.62 173 ARG A CA 1
ATOM 1326 C C . ARG A 1 173 ? -14.021 -3.365 18.510 1.00 70.62 173 ARG A C 1
ATOM 1328 O O . ARG A 1 173 ? -14.723 -2.368 18.389 1.00 70.62 173 ARG A O 1
ATOM 1335 N N . LEU A 1 174 ? -13.781 -4.199 17.510 1.00 60.25 174 LEU A N 1
ATOM 1336 C CA . LEU A 1 174 ? -14.468 -4.072 16.236 1.00 60.25 174 LEU A CA 1
ATOM 1337 C C . LEU A 1 174 ? -15.962 -4.288 16.453 1.00 60.25 174 LEU A C 1
ATOM 1339 O O . LEU A 1 174 ? -16.396 -5.393 16.781 1.00 60.25 174 LEU A O 1
ATOM 1343 N N . ALA A 1 175 ? -16.739 -3.216 16.304 1.00 49.59 175 ALA A N 1
ATOM 1344 C CA . ALA A 1 175 ? -18.179 -3.338 16.192 1.00 49.59 175 ALA A CA 1
ATOM 1345 C C . ALA A 1 175 ? -18.466 -4.196 14.948 1.00 49.59 175 ALA A C 1
ATOM 1347 O O . ALA A 1 175 ? -17.899 -3.915 13.888 1.00 49.59 175 ALA A O 1
ATOM 1348 N N . PRO A 1 176 ? -19.290 -5.253 15.041 1.00 42.66 176 PRO A N 1
ATOM 1349 C CA . PRO A 1 176 ? -19.699 -5.970 13.846 1.00 42.66 176 PRO A CA 1
ATOM 1350 C C . PRO A 1 176 ? -20.401 -4.970 12.927 1.00 42.66 176 PRO A C 1
ATOM 1352 O O . PRO A 1 176 ? -21.290 -4.244 13.378 1.00 42.66 176 PRO A O 1
ATOM 1355 N N . ALA A 1 177 ? -19.976 -4.910 11.661 1.00 45.31 177 ALA A N 1
ATOM 1356 C CA . ALA A 1 177 ? -20.672 -4.145 10.636 1.00 45.31 177 ALA A CA 1
ATOM 1357 C C . ALA A 1 177 ? -22.154 -4.529 10.708 1.00 45.31 177 ALA A C 1
ATOM 1359 O O . ALA A 1 177 ? -22.495 -5.704 10.539 1.00 45.31 177 ALA A O 1
ATOM 1360 N N . SER A 1 178 ? -23.025 -3.575 11.042 1.00 38.22 178 SER A N 1
ATOM 1361 C CA . SER A 1 178 ? -24.459 -3.812 10.997 1.00 38.22 178 SER A CA 1
ATOM 1362 C C . SER A 1 178 ? -24.792 -4.214 9.567 1.00 38.22 178 SER A C 1
ATOM 1364 O O . SER A 1 178 ? -24.608 -3.443 8.626 1.00 38.22 178 SER A O 1
ATOM 1366 N N . VAL A 1 179 ? -25.228 -5.462 9.400 1.00 39.81 179 VAL A N 1
ATOM 1367 C CA . VAL A 1 179 ? -25.804 -5.941 8.150 1.00 39.81 179 VAL A CA 1
ATOM 1368 C C . VAL A 1 179 ? -27.014 -5.052 7.898 1.00 39.81 179 VAL A C 1
ATOM 1370 O O . VAL A 1 179 ? -28.021 -5.157 8.592 1.00 39.81 179 VAL A O 1
ATOM 1373 N N . SER A 1 180 ? -26.873 -4.106 6.973 1.00 38.31 180 SER A N 1
ATOM 1374 C CA . SER A 1 180 ? -27.994 -3.305 6.506 1.00 38.31 180 SER A CA 1
ATOM 1375 C C . SER A 1 180 ? -28.906 -4.256 5.737 1.00 38.31 180 SER A C 1
ATOM 1377 O O . SER A 1 180 ? -28.596 -4.644 4.608 1.00 38.31 180 SER A O 1
ATOM 1379 N N . GLU A 1 181 ? -29.968 -4.731 6.388 1.00 34.22 181 GLU A N 1
ATOM 1380 C CA . GLU A 1 181 ? -31.017 -5.485 5.713 1.00 34.22 181 GLU A CA 1
ATOM 1381 C C . GLU A 1 181 ? -31.603 -4.606 4.596 1.00 34.22 181 GLU A C 1
ATOM 1383 O O . GLU A 1 181 ? -31.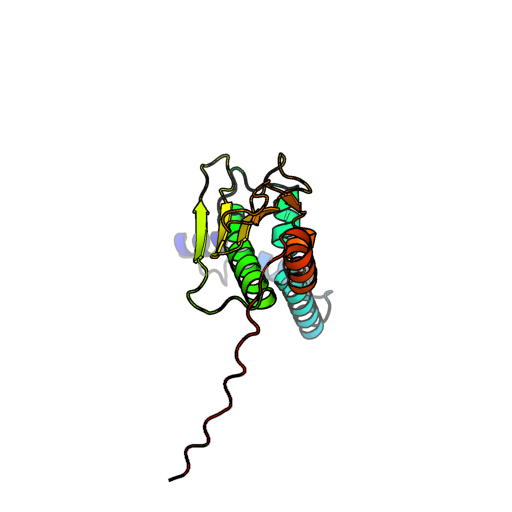897 -3.429 4.832 1.00 34.22 181 GLU A O 1
ATOM 1388 N N . PRO A 1 182 ? -31.761 -5.128 3.368 1.00 41.62 182 PRO A N 1
ATOM 1389 C CA . PRO A 1 182 ? -32.367 -4.367 2.293 1.00 41.62 182 PRO A CA 1
ATOM 1390 C C . PRO A 1 182 ? -33.834 -4.127 2.649 1.00 41.62 182 PRO A C 1
ATOM 1392 O O . PRO A 1 182 ? -34.646 -5.053 2.662 1.00 41.62 182 PRO A O 1
ATOM 1395 N N . SER A 1 183 ? -34.180 -2.874 2.934 1.00 39.81 183 SER A N 1
ATOM 1396 C CA . SER A 1 183 ? -35.565 -2.443 3.037 1.00 39.81 183 SER A CA 1
ATOM 1397 C C . SER A 1 183 ? -36.241 -2.639 1.678 1.00 39.81 183 SER A C 1
ATOM 1399 O O . SER A 1 183 ? -36.077 -1.859 0.741 1.00 39.81 183 SER A O 1
ATOM 1401 N N . LEU A 1 184 ? -37.000 -3.730 1.573 1.00 42.41 184 LEU A N 1
ATOM 1402 C CA . LEU A 1 184 ? -38.037 -3.926 0.569 1.00 42.41 184 LEU A CA 1
ATOM 1403 C C . LEU A 1 184 ? -39.028 -2.763 0.687 1.00 42.41 184 LEU A C 1
ATOM 1405 O O . LEU A 1 184 ? -39.890 -2.754 1.564 1.00 42.41 184 LEU A O 1
ATOM 1409 N N . ILE A 1 185 ? -38.897 -1.769 -0.189 1.00 37.88 185 ILE A N 1
ATOM 1410 C CA . ILE A 1 185 ? -39.956 -0.789 -0.414 1.00 37.88 185 ILE A CA 1
ATOM 1411 C C . ILE A 1 185 ? -41.017 -1.493 -1.260 1.00 37.88 185 ILE A C 1
ATOM 1413 O O . ILE A 1 185 ? -40.870 -1.653 -2.470 1.00 37.88 185 ILE A O 1
ATOM 1417 N N . ALA A 1 186 ? -42.062 -1.958 -0.582 1.00 32.41 186 ALA A N 1
ATOM 1418 C CA . ALA A 1 186 ? -43.351 -2.256 -1.178 1.00 32.41 186 ALA A CA 1
ATOM 1419 C C . ALA A 1 186 ? -44.223 -0.996 -1.089 1.00 32.41 186 ALA A C 1
ATOM 1421 O O . ALA A 1 186 ? -44.537 -0.569 0.022 1.00 32.41 186 ALA A O 1
ATOM 1422 N N . ALA A 1 187 ? -44.572 -0.420 -2.243 1.00 33.41 187 ALA A N 1
ATOM 1423 C CA . ALA A 1 187 ? -45.843 0.247 -2.567 1.00 33.41 187 ALA A CA 1
ATOM 1424 C C . ALA A 1 187 ? -45.747 0.872 -3.965 1.00 33.41 187 ALA A C 1
ATOM 1426 O O . ALA A 1 187 ? -44.868 1.741 -4.159 1.00 33.41 187 ALA A O 1
#